Protein AF-A0A3D1U9G4-F1 (afdb_monomer_lite)

pLDDT: mean 79.84, std 16.92, range [27.08, 98.12]

Secondary structure (DSSP, 8-state):
--------------------------EEHHHHHTSHHHHHH-BHHHHHHHSTT--EEE-SSSEEEEPGGGEEETTEEPSEEEEEE-TTSBEEEEEEEEEEHHHH---S-HHHHHHHHHHSGGGTT---SEEEE-SSSEEEEEEEEE-SSEEEEEEEEEE-TTSS--EEEEEEEEEEE------SSPPPPPGGGEEEETTEEEE--PPP---TTTTTHHHHHHHHHHHHTT----HHHHHHHHT-SSSSS--TTTTHHHHHHHHHHTTEEEEEEEETTSPPPPHHHHHHHHHHHHTTT-PEEEEEETTS-TT-----SEEEEEEEEEETTTTEEEEE-SS-GGGSSEEEEHHHHHHHEEEEEEEEEPP-

Sequence (368 aa):
MRRLSLVWLFAAGVLLCAGVSLAATAYDLGREFAAAEAWRDLTWDMFGARHPGVRYSVTDDRTRMLLPEDFTFFGYPLCEAEVAFGGDGRLDRLSVSLFNKGDAGSLATDEEAFAAVGSLPFFSGAKPAAVVGDGRGKTIACYDWADENLSAEARIGLSSPTGLSRRVEYVTVELARNRPRETTQASPVPAENLRREGSTLFIDGIPMVQQGQKGYCAPATLARVLRYYGIETDMHELALLLETDAGGGTRVNAAFPSLTRVAREAGLVRTDYWRIGAEKPAPEAFARAIRDCIDRGYPLVWAVNRTFPWDGSGEQGGHMRLVVGYDAAQDTLVYSDSWGAKSLRKRAPLEAAYGVTEFLTCLHPAEP

Structure (mmCIF, N/CA/C/O backbone):
data_AF-A0A3D1U9G4-F1
#
_entry.id   AF-A0A3D1U9G4-F1
#
loop_
_atom_site.group_PDB
_atom_site.id
_atom_site.type_symbol
_atom_site.label_atom_id
_atom_site.label_alt_id
_atom_site.label_comp_id
_atom_site.label_asym_id
_atom_site.label_entity_id
_atom_site.label_seq_id
_atom_site.pdbx_PDB_ins_code
_atom_site.Cartn_x
_atom_site.Cartn_y
_atom_site.Cartn_z
_atom_site.occupancy
_atom_site.B_iso_or_equiv
_atom_site.auth_seq_id
_atom_site.auth_comp_id
_atom_site.auth_asym_id
_atom_site.auth_atom_id
_atom_site.pdbx_PDB_model_num
ATOM 1 N N . MET A 1 1 ? 76.489 5.134 -7.981 1.00 35.00 1 MET A N 1
ATOM 2 C CA . MET A 1 1 ? 76.075 6.247 -8.864 1.00 35.00 1 MET A CA 1
ATOM 3 C C . MET A 1 1 ? 74.889 5.797 -9.703 1.00 35.00 1 MET A C 1
ATOM 5 O O . MET A 1 1 ? 74.947 4.707 -10.245 1.00 35.00 1 MET A O 1
ATOM 9 N N . ARG A 1 2 ? 73.863 6.658 -9.774 1.00 32.53 2 ARG A N 1
ATOM 10 C CA . ARG A 1 2 ? 72.676 6.653 -10.656 1.00 32.53 2 ARG A CA 1
ATOM 11 C C . ARG A 1 2 ? 71.648 5.522 -10.488 1.00 32.53 2 ARG A C 1
ATOM 13 O O . ARG A 1 2 ? 71.690 4.493 -11.145 1.00 32.53 2 ARG A O 1
ATOM 20 N N . ARG A 1 3 ? 70.655 5.832 -9.643 1.00 31.00 3 ARG A N 1
ATOM 21 C CA . ARG A 1 3 ? 69.260 5.388 -9.768 1.00 31.00 3 ARG A CA 1
ATOM 22 C C . ARG A 1 3 ? 68.642 6.025 -11.020 1.00 31.00 3 ARG A C 1
ATOM 24 O O . ARG A 1 3 ? 68.866 7.213 -11.246 1.00 31.00 3 ARG A O 1
ATOM 31 N N . LEU A 1 4 ? 67.833 5.273 -11.759 1.00 31.72 4 LEU A N 1
ATOM 32 C CA . LEU A 1 4 ? 66.822 5.805 -12.673 1.00 31.72 4 LEU A CA 1
ATOM 33 C C . LEU A 1 4 ? 65.524 5.027 -12.456 1.00 31.72 4 LEU A C 1
ATOM 35 O O . LEU A 1 4 ? 65.512 3.801 -12.378 1.00 31.72 4 LEU A O 1
ATOM 39 N N . SER A 1 5 ? 64.475 5.807 -12.255 1.00 33.16 5 SER A N 1
ATOM 40 C CA . SER A 1 5 ? 63.139 5.448 -11.808 1.00 33.16 5 SER A CA 1
ATOM 41 C C . SER A 1 5 ? 62.284 4.963 -12.978 1.00 33.16 5 SER A C 1
ATOM 43 O O . SER A 1 5 ? 62.294 5.604 -14.025 1.00 33.16 5 SER A O 1
ATOM 45 N N . LEU A 1 6 ? 61.466 3.928 -12.776 1.00 28.42 6 LEU A N 1
ATOM 46 C CA . LEU A 1 6 ? 60.249 3.735 -13.565 1.00 28.42 6 LEU A CA 1
ATOM 47 C C . LEU A 1 6 ? 59.067 3.573 -12.608 1.00 28.42 6 LEU A C 1
ATOM 49 O O . LEU A 1 6 ? 58.992 2.623 -11.834 1.00 28.42 6 LEU A O 1
ATOM 53 N N . VAL A 1 7 ? 58.183 4.564 -12.650 1.00 29.75 7 VAL A N 1
ATOM 54 C CA . VAL A 1 7 ? 56.874 4.576 -12.003 1.00 29.75 7 VAL A CA 1
ATOM 55 C C . VAL A 1 7 ? 55.937 3.748 -12.877 1.00 29.75 7 VAL A C 1
ATOM 57 O O . VAL A 1 7 ? 55.748 4.084 -14.042 1.00 29.75 7 VAL A O 1
ATOM 60 N N . TRP A 1 8 ? 55.344 2.695 -12.320 1.00 27.08 8 TRP A N 1
ATOM 61 C CA . TRP A 1 8 ? 54.165 2.047 -12.893 1.00 27.08 8 TRP A CA 1
ATOM 62 C C . TRP A 1 8 ? 52.980 2.297 -11.962 1.00 27.08 8 TRP A C 1
ATOM 64 O O . TRP A 1 8 ? 53.012 1.947 -10.783 1.00 27.08 8 TRP A O 1
ATOM 74 N N . LEU A 1 9 ? 51.963 2.963 -12.508 1.00 28.84 9 LEU A N 1
ATOM 75 C CA . LEU A 1 9 ? 50.657 3.161 -11.893 1.00 28.84 9 LEU A CA 1
ATOM 76 C C . LEU A 1 9 ? 49.995 1.799 -11.643 1.00 28.84 9 LEU A C 1
ATOM 78 O O . LEU A 1 9 ? 49.744 1.048 -12.583 1.00 28.84 9 LEU A O 1
ATOM 82 N N . PHE A 1 10 ? 49.681 1.505 -10.383 1.00 28.28 10 PHE A N 1
ATOM 83 C CA . PHE A 1 10 ? 48.777 0.419 -10.019 1.00 28.28 10 PHE A CA 1
ATOM 84 C C . PHE A 1 10 ? 47.336 0.850 -10.318 1.00 28.28 10 PHE A C 1
ATOM 86 O O . PHE A 1 10 ? 46.765 1.670 -9.602 1.00 28.28 10 PHE A O 1
ATOM 93 N N . ALA A 1 11 ? 46.736 0.275 -11.359 1.00 29.19 11 ALA A N 1
ATOM 94 C CA . ALA A 1 11 ? 45.287 0.180 -11.466 1.00 29.19 11 ALA A CA 1
ATOM 95 C C . ALA A 1 11 ? 44.828 -0.948 -10.529 1.00 29.19 11 ALA A C 1
ATOM 97 O O . ALA A 1 11 ? 44.977 -2.129 -10.842 1.00 29.19 11 ALA A O 1
ATOM 98 N N . ALA A 1 12 ? 44.325 -0.591 -9.349 1.00 31.33 12 ALA A N 1
ATOM 99 C CA . ALA A 1 12 ? 43.658 -1.533 -8.461 1.00 31.33 12 ALA A CA 1
ATOM 100 C C . ALA A 1 12 ? 42.253 -1.812 -9.017 1.00 31.33 12 ALA A C 1
ATOM 102 O O . ALA A 1 12 ? 41.305 -1.077 -8.750 1.00 31.33 12 ALA A O 1
ATOM 103 N N . GLY A 1 13 ? 42.136 -2.862 -9.830 1.00 28.61 13 GLY A N 1
ATOM 104 C CA . GLY A 1 13 ? 40.851 -3.488 -10.113 1.00 28.61 13 GLY A CA 1
ATOM 105 C C . GLY A 1 13 ? 40.296 -4.072 -8.817 1.00 28.61 13 GLY A C 1
ATOM 106 O O . GLY A 1 13 ? 40.935 -4.915 -8.187 1.00 28.61 13 GLY A O 1
ATOM 107 N N . VAL A 1 14 ? 39.123 -3.599 -8.402 1.00 33.44 14 VAL A N 1
ATOM 108 C CA . VAL A 1 14 ? 38.365 -4.189 -7.299 1.00 33.44 14 VAL A CA 1
ATOM 109 C C . VAL A 1 14 ? 37.881 -5.561 -7.763 1.00 33.44 14 VAL A C 1
ATOM 111 O O . VAL A 1 14 ? 36.935 -5.676 -8.537 1.00 33.44 14 VAL A O 1
ATOM 114 N N . LEU A 1 15 ? 38.566 -6.610 -7.308 1.00 30.97 15 LEU A N 1
ATOM 115 C CA . LEU A 1 15 ? 38.048 -7.972 -7.323 1.00 30.97 15 LEU A CA 1
ATOM 116 C C . LEU A 1 15 ? 36.870 -8.037 -6.343 1.00 30.97 15 LEU A C 1
ATOM 118 O O . LEU A 1 15 ? 37.064 -8.072 -5.129 1.00 30.97 15 LEU A O 1
ATOM 122 N N . LEU A 1 16 ? 35.647 -8.074 -6.874 1.00 33.88 16 LEU A N 1
ATOM 123 C CA . LEU A 1 16 ? 34.524 -8.662 -6.154 1.00 33.88 16 LEU A CA 1
ATOM 124 C C . LEU A 1 16 ? 34.837 -10.149 -5.964 1.00 33.88 16 LEU A C 1
ATOM 126 O O . LEU A 1 16 ? 34.866 -10.917 -6.926 1.00 33.88 16 LEU A O 1
ATOM 130 N N . CYS A 1 17 ? 35.086 -10.556 -4.721 1.00 31.00 17 CYS A N 1
ATOM 131 C CA . CYS A 1 17 ? 35.069 -11.960 -4.336 1.00 31.00 17 CYS A CA 1
ATOM 132 C C . CYS A 1 17 ? 33.648 -12.501 -4.532 1.00 31.00 17 CYS A C 1
ATOM 134 O O . CYS A 1 17 ? 32.818 -12.451 -3.627 1.00 31.00 17 CYS A O 1
ATOM 136 N N . ALA A 1 18 ? 33.377 -13.020 -5.727 1.00 34.75 18 ALA A N 1
ATOM 137 C CA . ALA A 1 18 ? 32.263 -13.911 -5.971 1.00 34.75 18 ALA A CA 1
ATOM 138 C C . ALA A 1 18 ? 32.550 -15.224 -5.234 1.00 34.75 18 ALA A C 1
ATOM 140 O O . ALA A 1 18 ? 33.285 -16.088 -5.712 1.00 34.75 18 ALA A O 1
ATOM 141 N N . GLY A 1 19 ? 31.959 -15.381 -4.051 1.00 30.03 19 GLY A N 1
ATOM 142 C CA . GLY A 1 19 ? 31.567 -16.709 -3.615 1.00 30.03 19 GLY A CA 1
ATOM 143 C C . GLY A 1 19 ? 30.562 -17.212 -4.641 1.00 30.03 19 GLY A C 1
ATOM 144 O O . GLY A 1 19 ? 29.411 -16.786 -4.631 1.00 30.03 19 GLY A O 1
ATOM 145 N N . VAL A 1 20 ? 31.012 -18.055 -5.570 1.00 37.19 20 VAL A N 1
ATOM 146 C CA . VAL A 1 20 ? 30.125 -18.793 -6.467 1.00 37.19 20 VAL A CA 1
ATOM 147 C C . VAL A 1 20 ? 29.376 -19.792 -5.593 1.00 37.19 20 VAL A C 1
ATOM 149 O O . VAL A 1 20 ? 29.780 -20.941 -5.431 1.00 37.19 20 VAL A O 1
ATOM 152 N N . SER A 1 21 ? 28.294 -19.326 -4.973 1.00 35.25 21 SER A N 1
ATOM 153 C CA . SER A 1 21 ? 27.178 -20.209 -4.687 1.00 35.25 21 SER A CA 1
ATOM 154 C C . SER A 1 21 ? 26.694 -20.691 -6.049 1.00 35.25 21 SER A C 1
ATOM 156 O O . SER A 1 21 ? 26.485 -19.876 -6.951 1.00 35.25 21 SER A O 1
ATOM 158 N N . LEU A 1 22 ? 26.596 -22.005 -6.237 1.00 35.84 22 LEU A N 1
ATOM 159 C CA . LEU A 1 22 ? 25.884 -22.592 -7.367 1.00 35.84 22 LEU A CA 1
ATOM 160 C C . LEU A 1 22 ? 24.432 -22.116 -7.258 1.00 35.84 22 LEU A C 1
ATOM 162 O O . LEU A 1 22 ? 23.622 -22.747 -6.584 1.00 35.84 22 LEU A O 1
ATOM 166 N N . ALA A 1 23 ? 24.136 -20.950 -7.833 1.00 40.75 23 ALA A N 1
ATOM 167 C CA . ALA A 1 23 ? 22.803 -20.387 -7.833 1.00 40.75 23 ALA A CA 1
ATOM 168 C C . ALA A 1 23 ? 21.904 -21.380 -8.568 1.00 40.75 23 ALA A C 1
ATOM 170 O O . ALA A 1 23 ? 22.123 -21.675 -9.746 1.00 40.75 23 ALA A O 1
ATOM 171 N N . ALA A 1 24 ? 20.909 -21.916 -7.859 1.00 50.44 24 ALA A N 1
ATOM 172 C CA . ALA A 1 24 ? 19.727 -22.445 -8.514 1.00 50.44 24 ALA A CA 1
ATOM 173 C C . ALA A 1 24 ? 19.289 -21.395 -9.545 1.00 50.44 24 ALA A C 1
ATOM 175 O O . ALA A 1 24 ? 19.296 -20.202 -9.242 1.00 50.44 24 ALA A O 1
ATOM 176 N N . THR A 1 25 ? 19.021 -21.808 -10.782 1.00 56.47 25 THR A N 1
ATOM 177 C CA . THR A 1 25 ? 18.589 -20.882 -11.832 1.00 56.47 25 THR A CA 1
ATOM 178 C C . THR A 1 25 ? 17.352 -20.147 -11.331 1.00 56.47 25 THR A C 1
ATOM 180 O O . THR A 1 25 ? 16.302 -20.773 -11.197 1.00 56.47 25 THR A O 1
ATOM 183 N N . ALA A 1 26 ? 17.493 -18.862 -11.000 1.00 69.75 26 ALA A N 1
ATOM 184 C CA . ALA A 1 26 ? 16.384 -18.048 -10.530 1.00 69.75 26 ALA A CA 1
ATOM 185 C C . ALA A 1 26 ? 15.256 -18.093 -11.569 1.00 69.75 26 ALA A C 1
ATOM 187 O O . ALA A 1 26 ? 15.513 -18.003 -12.775 1.00 69.75 26 ALA A O 1
ATOM 188 N N . TYR A 1 27 ? 14.019 -18.272 -11.116 1.00 86.19 27 TYR A N 1
ATOM 189 C CA . TYR A 1 27 ? 12.870 -18.379 -12.008 1.00 86.19 27 TYR A CA 1
ATOM 190 C C . TYR A 1 27 ? 12.587 -17.006 -12.634 1.00 86.19 27 TYR A C 1
ATOM 192 O O . TYR A 1 27 ? 12.480 -16.001 -11.931 1.00 86.19 27 TYR A O 1
ATOM 200 N N . ASP A 1 28 ? 12.498 -16.931 -13.962 1.00 89.75 28 ASP A N 1
ATOM 201 C CA . ASP A 1 28 ? 12.262 -15.664 -14.664 1.00 89.75 28 ASP A CA 1
ATOM 202 C C . ASP A 1 28 ? 10.755 -15.409 -14.814 1.00 89.75 28 ASP A C 1
ATOM 204 O O . ASP A 1 28 ? 10.107 -15.916 -15.734 1.00 89.75 28 ASP A O 1
ATOM 208 N N . LEU A 1 29 ? 10.212 -14.602 -13.899 1.00 89.88 29 LEU A N 1
ATOM 209 C CA . LEU A 1 29 ? 8.803 -14.203 -13.873 1.00 89.88 29 LEU A CA 1
ATOM 210 C C . LEU A 1 29 ? 8.413 -13.408 -15.117 1.00 89.88 29 LEU A C 1
ATOM 212 O O . LEU A 1 29 ? 7.294 -13.534 -15.602 1.00 89.88 29 LEU A O 1
ATOM 216 N N . GLY A 1 30 ? 9.335 -12.605 -15.652 1.00 90.12 30 GLY A N 1
ATOM 217 C CA . GLY A 1 30 ? 9.077 -11.806 -16.846 1.00 90.12 30 GLY A CA 1
ATOM 218 C C . GLY A 1 30 ? 8.777 -12.693 -18.047 1.00 90.12 30 GLY A C 1
ATOM 219 O O . GLY A 1 30 ? 7.792 -12.484 -18.751 1.00 90.12 30 GLY A O 1
ATOM 220 N N . ARG A 1 31 ? 9.574 -13.749 -18.235 1.00 88.56 31 ARG A N 1
ATOM 221 C CA . ARG A 1 31 ? 9.356 -14.718 -19.319 1.00 88.56 31 ARG A CA 1
ATOM 222 C C . ARG A 1 31 ? 8.088 -15.541 -19.136 1.00 88.56 31 ARG A C 1
ATOM 224 O O . ARG A 1 31 ? 7.416 -15.811 -20.126 1.00 88.56 31 ARG A O 1
ATOM 231 N N . GLU A 1 32 ? 7.767 -15.948 -17.910 1.00 87.31 32 GLU A N 1
ATOM 232 C CA . GLU A 1 32 ? 6.548 -16.719 -17.640 1.00 87.31 32 GLU A CA 1
ATOM 233 C C . GLU A 1 32 ? 5.283 -15.884 -17.866 1.00 87.31 32 GLU A C 1
ATOM 235 O O . GLU A 1 32 ? 4.346 -16.343 -18.520 1.00 87.31 32 GLU A O 1
ATOM 240 N N . PHE A 1 33 ? 5.263 -14.652 -17.356 1.00 88.81 33 PHE A N 1
ATOM 241 C CA . PHE A 1 33 ? 4.075 -13.800 -17.367 1.00 88.81 33 PHE A CA 1
ATOM 242 C C . PHE A 1 33 ? 3.935 -12.923 -18.612 1.00 88.81 33 PHE A C 1
ATOM 244 O O . PHE A 1 33 ? 2.912 -12.260 -18.771 1.00 88.81 33 PHE A O 1
ATOM 251 N N . ALA A 1 34 ? 4.898 -12.962 -19.536 1.00 85.44 34 ALA A N 1
ATOM 252 C CA . ALA A 1 34 ? 4.724 -12.415 -20.882 1.00 85.44 34 ALA A CA 1
ATOM 253 C C . ALA A 1 34 ? 3.695 -13.190 -21.721 1.00 85.44 34 ALA A C 1
ATOM 255 O O . ALA A 1 34 ? 3.173 -12.656 -22.696 1.00 85.44 34 ALA A O 1
ATOM 256 N N . ALA A 1 35 ? 3.418 -14.447 -21.368 1.00 80.31 35 ALA A N 1
ATOM 257 C CA . ALA A 1 35 ? 2.479 -15.295 -22.086 1.00 80.31 35 ALA A CA 1
ATOM 258 C C . ALA A 1 35 ? 1.041 -15.058 -21.593 1.00 80.31 35 ALA A C 1
ATOM 260 O O . ALA A 1 35 ? 0.749 -15.224 -20.404 1.00 80.31 35 ALA A O 1
ATOM 261 N N . ALA A 1 36 ? 0.120 -14.714 -22.499 1.00 73.81 36 ALA A N 1
ATOM 262 C CA . ALA A 1 36 ? -1.286 -14.451 -22.171 1.00 73.81 36 ALA A CA 1
ATOM 263 C C . ALA A 1 36 ? -1.983 -15.660 -21.509 1.00 73.81 36 ALA A C 1
ATOM 265 O O . ALA A 1 36 ? -2.919 -15.504 -20.723 1.00 73.81 36 ALA A O 1
ATOM 266 N N . GLU A 1 37 ? -1.507 -16.878 -21.774 1.00 80.56 37 GLU A N 1
ATOM 267 C CA . GLU A 1 37 ? -2.031 -18.121 -21.206 1.00 80.56 37 GLU A CA 1
ATOM 268 C C . GLU A 1 37 ? -1.877 -18.182 -19.680 1.00 80.56 37 GLU A C 1
ATOM 270 O O . GLU A 1 37 ? -2.741 -18.741 -18.998 1.00 80.56 37 GLU A O 1
ATOM 275 N N . ALA A 1 38 ? -0.813 -17.584 -19.127 1.00 81.25 38 ALA A N 1
ATOM 276 C CA . ALA A 1 38 ? -0.599 -17.541 -17.683 1.00 81.25 38 ALA A CA 1
ATOM 277 C C . ALA A 1 38 ? -1.735 -16.785 -16.973 1.00 81.25 38 ALA A C 1
ATOM 279 O O . ALA A 1 38 ? -2.224 -17.218 -15.936 1.00 81.25 38 ALA A O 1
ATOM 280 N N . TRP A 1 39 ? -2.232 -15.709 -17.576 1.00 85.88 39 TRP A N 1
ATOM 281 C CA . TRP A 1 39 ? -3.269 -14.841 -17.008 1.00 85.88 39 TRP A CA 1
ATOM 282 C C . TRP A 1 39 ? -4.668 -15.440 -17.057 1.00 85.88 39 TRP A C 1
ATOM 284 O O . TRP A 1 39 ? -5.559 -15.037 -16.308 1.00 85.88 39 TRP A O 1
ATOM 294 N N . ARG A 1 40 ? -4.870 -16.421 -17.940 1.00 81.88 40 ARG A N 1
ATOM 295 C CA . ARG A 1 40 ? -6.132 -17.142 -18.027 1.00 81.88 40 ARG A CA 1
ATOM 296 C C . ARG A 1 40 ? -6.227 -18.172 -16.926 1.00 81.88 40 ARG A C 1
ATOM 298 O O . ARG A 1 40 ? -7.139 -18.076 -16.120 1.00 81.88 40 ARG A O 1
ATOM 305 N N . ASP A 1 41 ? -5.333 -19.151 -16.885 1.00 82.88 41 ASP A N 1
ATOM 306 C CA . ASP A 1 41 ? -5.588 -20.391 -16.140 1.00 82.88 41 ASP A CA 1
ATOM 307 C C . ASP A 1 41 ? -4.725 -20.576 -14.893 1.00 82.88 41 ASP A C 1
ATOM 309 O O . ASP A 1 41 ? -4.948 -21.520 -14.135 1.00 82.88 41 ASP A O 1
ATOM 313 N N . LEU A 1 42 ? -3.749 -19.700 -14.648 1.00 86.56 42 LEU A N 1
ATOM 314 C CA . LEU A 1 42 ? -2.858 -19.870 -13.512 1.00 86.56 42 LEU A CA 1
ATOM 315 C C . LEU A 1 42 ? -3.551 -19.504 -12.198 1.00 86.56 42 LEU A C 1
ATOM 317 O O . LEU A 1 42 ? -3.868 -18.344 -11.933 1.00 86.56 42 LEU A O 1
ATOM 321 N N . THR A 1 43 ? -3.727 -20.510 -11.349 1.00 86.62 43 THR A N 1
ATOM 322 C CA . THR A 1 43 ? -4.058 -20.334 -9.934 1.00 86.62 43 THR A CA 1
ATOM 323 C C . THR A 1 43 ? -2.792 -20.329 -9.085 1.00 86.62 43 THR A C 1
ATOM 325 O O . THR A 1 43 ? -1.718 -20.745 -9.531 1.00 86.62 43 THR A O 1
ATOM 328 N N . TRP A 1 44 ? -2.916 -19.906 -7.828 1.00 81.44 44 TRP A N 1
ATOM 329 C CA . TRP A 1 44 ? -1.796 -19.940 -6.892 1.00 81.44 44 TRP A CA 1
ATOM 330 C C . TRP A 1 44 ? -1.230 -21.350 -6.690 1.00 81.44 44 TRP A C 1
ATOM 332 O O . TRP A 1 44 ? -0.017 -21.540 -6.728 1.00 81.44 44 TRP A O 1
ATOM 342 N N . ASP A 1 45 ? -2.096 -22.350 -6.523 1.00 81.75 45 ASP A N 1
ATOM 343 C CA . ASP A 1 45 ? -1.655 -23.733 -6.317 1.00 81.75 45 ASP A CA 1
ATOM 344 C C . ASP A 1 45 ? -0.894 -24.259 -7.540 1.00 81.75 45 ASP A C 1
ATOM 346 O O . ASP A 1 45 ? 0.121 -24.944 -7.405 1.00 81.75 45 ASP A O 1
ATOM 350 N N . MET A 1 46 ? -1.335 -23.880 -8.744 1.00 86.69 46 MET A N 1
ATOM 351 C CA . MET A 1 46 ? -0.626 -24.197 -9.983 1.00 86.69 46 MET A CA 1
ATOM 352 C C . MET A 1 46 ? 0.723 -23.480 -10.068 1.00 86.69 46 MET A C 1
ATOM 354 O O . MET A 1 46 ? 1.697 -24.096 -10.494 1.00 86.69 46 MET A O 1
ATOM 358 N N . PHE A 1 47 ? 0.808 -22.216 -9.644 1.00 83.06 47 PHE A N 1
ATOM 359 C CA . PHE A 1 47 ? 2.073 -21.482 -9.576 1.00 83.06 47 PHE A CA 1
ATOM 360 C C . PHE A 1 47 ? 3.055 -22.149 -8.602 1.00 83.06 47 PHE A C 1
ATOM 362 O O . PHE A 1 47 ? 4.185 -22.451 -8.977 1.00 83.06 47 PHE A O 1
ATOM 369 N N . GLY A 1 48 ? 2.612 -22.483 -7.386 1.00 79.69 48 GLY A N 1
ATOM 370 C CA . GLY A 1 48 ? 3.440 -23.191 -6.406 1.00 79.69 48 GLY A CA 1
ATOM 371 C C . GLY A 1 48 ? 3.895 -24.575 -6.884 1.00 79.69 48 GLY A C 1
ATOM 372 O O . GLY A 1 48 ? 5.028 -24.975 -6.625 1.00 79.69 48 GLY A O 1
ATOM 373 N N . ALA A 1 49 ? 3.047 -25.294 -7.627 1.00 83.56 49 ALA A N 1
ATOM 374 C CA . ALA A 1 49 ? 3.406 -26.578 -8.227 1.00 83.56 49 ALA A CA 1
ATOM 375 C C . ALA A 1 49 ? 4.432 -26.447 -9.369 1.00 83.56 49 ALA A C 1
ATOM 377 O O . ALA A 1 49 ? 5.265 -27.336 -9.540 1.00 83.56 49 ALA A O 1
ATOM 378 N N . ARG A 1 50 ? 4.381 -25.354 -10.145 1.00 83.06 50 ARG A N 1
ATOM 379 C CA . ARG A 1 50 ? 5.349 -25.058 -11.219 1.00 83.06 50 ARG A CA 1
ATOM 380 C C . ARG A 1 50 ? 6.719 -24.664 -10.685 1.00 83.06 50 ARG A C 1
ATOM 382 O O . ARG A 1 50 ? 7.722 -24.962 -11.325 1.00 83.06 50 ARG A O 1
ATOM 389 N N . HIS A 1 51 ? 6.746 -24.043 -9.512 1.00 80.62 51 HIS A N 1
ATOM 390 C CA . HIS A 1 51 ? 7.952 -23.518 -8.885 1.00 80.62 51 HIS A CA 1
ATOM 391 C C . HIS A 1 51 ? 8.163 -24.184 -7.519 1.00 80.62 51 HIS A C 1
ATOM 393 O O . HIS A 1 51 ? 7.980 -23.564 -6.468 1.00 80.62 51 HIS A O 1
ATOM 399 N N . PRO A 1 52 ? 8.514 -25.481 -7.488 1.00 74.56 52 PRO A N 1
ATOM 400 C CA . PRO A 1 52 ? 8.701 -26.184 -6.229 1.00 74.56 52 PRO A CA 1
ATOM 401 C C . PRO A 1 52 ? 9.791 -25.484 -5.409 1.00 74.56 52 PRO A C 1
ATOM 403 O O . PRO A 1 52 ? 10.916 -25.292 -5.870 1.00 74.56 52 PRO A O 1
ATOM 406 N N . GLY A 1 53 ? 9.443 -25.084 -4.186 1.00 71.19 53 GLY A N 1
ATOM 407 C CA . GLY A 1 53 ? 10.341 -24.338 -3.306 1.00 71.19 53 GLY A CA 1
ATOM 408 C C . GLY A 1 53 ? 10.154 -22.820 -3.310 1.00 71.19 53 GLY A C 1
ATOM 409 O O . GLY A 1 53 ? 10.921 -22.159 -2.613 1.00 71.19 53 GLY A O 1
ATOM 410 N N . VAL A 1 54 ? 9.138 -22.265 -3.998 1.00 72.25 54 VAL A N 1
ATOM 411 C CA . VAL A 1 54 ? 8.762 -20.850 -3.810 1.00 72.25 54 VAL A CA 1
ATOM 412 C C . VAL A 1 54 ? 8.578 -20.572 -2.330 1.00 72.25 54 VAL A C 1
ATOM 414 O O . VAL A 1 54 ? 7.676 -21.102 -1.673 1.00 72.25 54 VAL A O 1
ATOM 417 N N . ARG A 1 55 ? 9.406 -19.671 -1.820 1.00 71.81 55 ARG A N 1
ATOM 418 C CA . ARG A 1 55 ? 9.187 -19.049 -0.527 1.00 71.81 55 ARG A CA 1
ATOM 419 C C . ARG A 1 55 ? 8.368 -17.791 -0.756 1.00 71.81 55 ARG A C 1
ATOM 421 O O . ARG A 1 55 ? 8.691 -16.962 -1.602 1.00 71.81 55 ARG A O 1
ATOM 428 N N . TYR A 1 56 ? 7.295 -17.663 0.003 1.00 71.00 56 TYR A N 1
ATOM 429 C CA . TYR A 1 56 ? 6.413 -16.514 -0.066 1.00 71.00 56 TYR A CA 1
ATOM 430 C C . TYR A 1 56 ? 5.899 -16.177 1.323 1.00 71.00 56 TYR A C 1
ATOM 432 O O . TYR A 1 56 ? 5.806 -17.036 2.205 1.00 71.00 56 TYR A O 1
ATOM 440 N N . SER A 1 57 ? 5.522 -14.920 1.508 1.00 64.44 57 SER A N 1
ATOM 441 C CA . SER A 1 57 ? 4.668 -14.531 2.617 1.00 64.44 57 SER A CA 1
ATOM 442 C C . SER A 1 57 ? 3.252 -14.313 2.099 1.00 64.4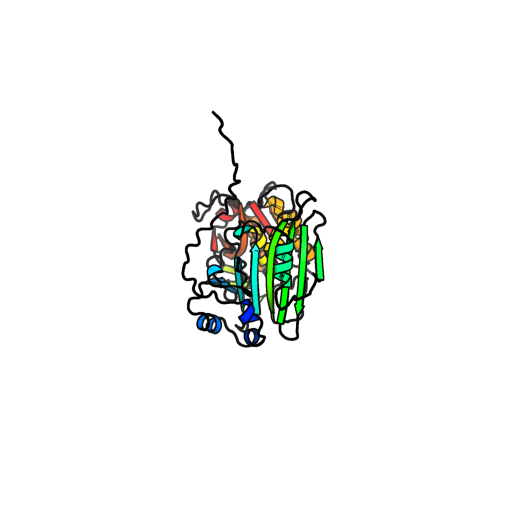4 57 SER A C 1
ATOM 444 O O . SER A 1 57 ? 3.019 -13.651 1.087 1.00 64.44 57 SER A O 1
ATOM 446 N N . VAL A 1 58 ? 2.285 -14.912 2.791 1.00 66.44 58 VAL A N 1
ATOM 447 C CA . VAL A 1 58 ? 0.872 -14.611 2.565 1.00 66.44 58 VAL A CA 1
ATOM 448 C C . VAL A 1 58 ? 0.637 -13.197 3.086 1.00 66.44 58 VAL A C 1
ATOM 450 O O . VAL A 1 58 ? 0.870 -12.921 4.268 1.00 66.44 58 VAL A O 1
ATOM 453 N N . THR A 1 59 ? 0.248 -12.285 2.200 1.00 61.06 59 THR A N 1
ATOM 454 C CA . THR A 1 59 ? -0.008 -10.885 2.550 1.00 61.06 59 THR A CA 1
ATOM 455 C C . THR A 1 59 ? -1.487 -10.727 2.933 1.00 61.06 59 THR A C 1
ATOM 457 O O . THR A 1 59 ? -1.778 -10.152 3.980 1.00 61.06 59 THR A O 1
ATOM 460 N N . ASP A 1 60 ? -2.387 -11.360 2.179 1.00 66.81 60 ASP A N 1
ATOM 461 C CA . ASP A 1 60 ? -3.810 -11.583 2.467 1.00 66.81 60 ASP A CA 1
ATOM 462 C C . ASP A 1 60 ? -4.312 -12.858 1.751 1.00 66.81 60 ASP A C 1
ATOM 464 O O . ASP A 1 60 ? -3.504 -13.656 1.282 1.00 66.81 60 ASP A O 1
ATOM 468 N N . ASP A 1 61 ? -5.620 -13.125 1.706 1.00 62.53 61 ASP A N 1
ATOM 469 C CA . ASP A 1 61 ? -6.185 -14.317 1.052 1.00 62.53 61 ASP A CA 1
ATOM 470 C C . ASP A 1 61 ? -5.901 -14.362 -0.459 1.00 62.53 61 ASP A C 1
ATOM 472 O O . ASP A 1 61 ? -5.728 -15.452 -1.016 1.00 62.53 61 ASP A O 1
ATOM 476 N N . ARG A 1 62 ? -5.724 -13.198 -1.085 1.00 69.75 62 ARG A N 1
ATOM 477 C CA . ARG A 1 62 ? -5.624 -12.996 -2.535 1.00 69.75 62 ARG A CA 1
ATOM 478 C C . ARG A 1 62 ? -4.230 -12.625 -3.019 1.00 69.75 62 ARG A C 1
ATOM 480 O O . ARG A 1 62 ? -3.966 -12.724 -4.207 1.00 69.75 62 ARG A O 1
ATOM 487 N N . THR A 1 63 ? -3.324 -12.260 -2.125 1.00 69.75 63 THR A N 1
ATOM 488 C CA . THR A 1 63 ? -2.031 -11.684 -2.491 1.00 69.75 63 THR A CA 1
ATOM 489 C C . THR A 1 63 ? -0.885 -12.434 -1.814 1.00 69.75 63 THR A C 1
ATOM 491 O O . THR A 1 63 ? -0.980 -12.927 -0.678 1.00 69.75 63 THR A O 1
ATOM 494 N N . ARG A 1 64 ? 0.208 -12.615 -2.553 1.00 72.88 64 ARG A N 1
ATOM 495 C CA . ARG A 1 64 ? 1.388 -13.378 -2.140 1.00 72.88 64 ARG A CA 1
ATOM 496 C C . ARG A 1 64 ? 2.633 -12.570 -2.490 1.00 72.88 64 ARG A C 1
ATOM 498 O O . ARG A 1 64 ? 2.836 -12.229 -3.649 1.00 72.88 64 ARG A O 1
ATOM 505 N N . MET A 1 65 ? 3.473 -12.287 -1.497 1.00 74.88 65 MET A N 1
ATOM 506 C CA . MET A 1 65 ? 4.784 -11.665 -1.711 1.00 74.88 65 MET A CA 1
ATOM 507 C C . MET A 1 65 ? 5.822 -12.774 -1.859 1.00 74.88 65 MET A C 1
ATOM 509 O O . MET A 1 65 ? 6.007 -13.561 -0.928 1.00 74.88 65 MET A O 1
ATOM 513 N N . LEU A 1 66 ? 6.475 -12.850 -3.012 1.00 75.31 66 LEU A N 1
ATOM 514 C CA . LEU A 1 66 ? 7.524 -13.821 -3.315 1.00 75.31 66 LEU A CA 1
ATOM 515 C C . LEU A 1 66 ? 8.854 -13.380 -2.695 1.00 75.31 66 LEU A C 1
ATOM 517 O O . LEU A 1 66 ? 9.103 -12.185 -2.538 1.00 75.31 66 LEU A O 1
ATOM 521 N N . LEU A 1 67 ? 9.725 -14.334 -2.347 1.00 67.06 67 LEU A N 1
ATOM 522 C CA . LEU A 1 67 ? 11.093 -13.999 -1.955 1.00 67.06 67 LEU A CA 1
ATOM 523 C C . LEU A 1 67 ? 11.945 -13.697 -3.200 1.00 67.06 67 LEU A C 1
ATOM 525 O O . LEU A 1 67 ? 12.149 -14.587 -4.023 1.00 67.06 67 LEU A O 1
ATOM 529 N N . PRO A 1 68 ? 12.470 -12.472 -3.338 1.00 65.12 68 PRO A N 1
ATOM 530 C CA . PRO A 1 68 ? 13.040 -11.978 -4.589 1.00 65.12 68 PRO A CA 1
ATOM 531 C C . PRO A 1 68 ? 14.371 -12.639 -4.982 1.00 65.12 68 PRO A C 1
ATOM 533 O O . PRO A 1 68 ? 14.702 -12.664 -6.160 1.00 65.12 68 PRO A O 1
ATOM 536 N N . GLU A 1 69 ? 15.105 -13.234 -4.035 1.00 73.19 69 GLU A N 1
ATOM 537 C CA . GLU A 1 69 ? 16.368 -13.954 -4.297 1.00 73.19 69 GLU A CA 1
ATOM 538 C C . GLU A 1 69 ? 16.196 -15.171 -5.222 1.00 73.19 69 GLU A C 1
ATOM 540 O O . GLU A 1 69 ? 17.148 -15.593 -5.877 1.00 73.19 69 GLU A O 1
ATOM 545 N N . ASP A 1 70 ? 14.982 -15.723 -5.278 1.00 78.19 70 ASP A N 1
ATOM 546 C CA . ASP A 1 70 ? 14.665 -16.924 -6.050 1.00 78.19 70 ASP A CA 1
ATOM 547 C C . ASP A 1 70 ? 14.142 -16.577 -7.467 1.00 78.19 70 ASP A C 1
ATOM 549 O O . ASP A 1 70 ? 13.924 -17.478 -8.283 1.00 78.19 70 ASP A O 1
ATOM 553 N N . PHE A 1 71 ? 13.954 -15.283 -7.781 1.00 86.75 71 PHE A N 1
ATOM 554 C CA . PHE A 1 71 ? 13.288 -14.813 -9.000 1.00 86.75 71 PHE A CA 1
ATOM 555 C C . PHE A 1 71 ? 14.038 -13.694 -9.735 1.00 86.75 71 PHE A C 1
ATOM 557 O O . PHE A 1 71 ? 14.747 -12.873 -9.158 1.00 86.75 71 PHE A O 1
ATOM 564 N N . THR A 1 72 ? 13.822 -13.634 -11.046 1.00 91.31 72 THR A N 1
ATOM 565 C CA . THR A 1 72 ? 14.241 -12.523 -11.912 1.00 91.31 72 THR A CA 1
ATOM 566 C C . THR A 1 72 ? 13.071 -12.045 -12.765 1.00 91.31 72 THR A C 1
ATOM 568 O O . THR A 1 72 ? 12.041 -12.714 -12.857 1.00 91.31 72 THR A O 1
ATOM 571 N N . PHE A 1 73 ? 13.223 -10.894 -13.414 1.00 92.62 73 PHE A N 1
ATOM 572 C CA . PHE A 1 73 ? 12.270 -10.394 -14.399 1.00 92.62 73 PHE A CA 1
ATOM 573 C C . PHE A 1 73 ? 13.015 -9.992 -15.669 1.00 92.62 73 PHE A C 1
ATOM 575 O O . PHE A 1 73 ? 13.725 -8.992 -15.688 1.00 92.62 73 PHE A O 1
ATOM 582 N N . PHE A 1 74 ? 12.923 -10.823 -16.710 1.00 92.81 74 PHE A N 1
ATOM 583 C CA . PHE A 1 74 ? 13.748 -10.740 -17.921 1.00 92.81 74 PHE A CA 1
ATOM 584 C C . PHE A 1 74 ? 15.253 -10.689 -17.624 1.00 92.81 74 PHE A C 1
ATOM 586 O O . PHE A 1 74 ? 16.006 -9.934 -18.237 1.00 92.81 74 PHE A O 1
ATOM 593 N N . GLY A 1 75 ? 15.697 -11.505 -16.667 1.00 89.50 75 GLY A N 1
ATOM 594 C CA . GLY A 1 75 ? 17.087 -11.559 -16.211 1.00 89.50 75 GLY A CA 1
ATOM 595 C C . GLY A 1 75 ? 17.513 -10.434 -15.263 1.00 89.50 75 GLY A C 1
ATOM 596 O O . GLY A 1 75 ? 18.630 -10.492 -14.750 1.00 89.50 75 GLY A O 1
ATOM 597 N N . TYR A 1 76 ? 16.652 -9.450 -14.978 1.00 89.62 76 TYR A N 1
ATOM 598 C CA . TYR A 1 76 ? 16.921 -8.463 -13.933 1.00 89.62 76 TYR A CA 1
ATOM 599 C C . TYR A 1 76 ? 16.661 -9.066 -12.547 1.00 89.62 76 TYR A C 1
ATOM 601 O O . TYR A 1 76 ? 15.605 -9.679 -12.351 1.00 89.62 76 TYR A O 1
ATOM 609 N N . PRO A 1 77 ? 17.584 -8.910 -11.580 1.00 88.44 77 PRO A N 1
ATOM 610 C CA . PRO A 1 77 ? 17.320 -9.286 -10.197 1.00 88.44 77 PRO A CA 1
ATOM 611 C C . PRO A 1 77 ? 16.186 -8.427 -9.633 1.00 88.44 77 PRO A C 1
ATOM 613 O O . PRO A 1 77 ? 16.050 -7.255 -9.986 1.00 88.44 77 PRO A O 1
ATOM 616 N N . LEU A 1 78 ? 15.376 -9.018 -8.760 1.00 88.06 78 LEU A N 1
ATOM 617 C CA . LEU A 1 78 ? 14.251 -8.333 -8.134 1.00 88.06 78 LEU A CA 1
ATOM 618 C C . LEU A 1 78 ? 14.629 -7.830 -6.741 1.00 88.06 78 LEU A C 1
ATOM 620 O O . LEU A 1 78 ? 15.358 -8.490 -6.006 1.00 88.06 78 LEU A O 1
ATOM 624 N N . CYS A 1 79 ? 14.111 -6.662 -6.370 1.00 85.94 79 CYS A N 1
ATOM 625 C CA . CYS A 1 79 ? 14.073 -6.207 -4.983 1.00 85.94 79 CYS A CA 1
ATOM 626 C C . CYS A 1 79 ? 12.821 -6.716 -4.273 1.00 85.94 79 CYS A C 1
ATOM 628 O O . CYS A 1 79 ? 12.895 -7.080 -3.108 1.00 85.94 79 CYS A O 1
ATOM 630 N N . GLU A 1 80 ? 11.681 -6.742 -4.969 1.00 85.81 80 GLU A N 1
ATOM 631 C CA . GLU A 1 80 ? 10.392 -7.218 -4.458 1.00 85.81 80 GLU A CA 1
ATOM 632 C C . GLU A 1 80 ? 9.557 -7.791 -5.610 1.00 85.81 80 GLU A C 1
ATOM 634 O O . GLU A 1 80 ? 9.697 -7.363 -6.759 1.00 85.81 80 GLU A O 1
ATOM 639 N N . ALA A 1 81 ? 8.686 -8.754 -5.302 1.00 87.81 81 ALA A N 1
ATOM 640 C CA . ALA A 1 81 ? 7.745 -9.332 -6.253 1.00 87.81 81 ALA A CA 1
ATOM 641 C C . ALA A 1 81 ? 6.445 -9.735 -5.547 1.00 87.81 81 ALA A C 1
ATOM 643 O O . ALA A 1 81 ? 6.446 -10.570 -4.642 1.00 87.81 81 ALA A O 1
ATOM 644 N N . GLU A 1 82 ? 5.331 -9.166 -5.987 1.00 86.50 82 GLU A N 1
ATOM 645 C CA . GLU A 1 82 ? 3.987 -9.413 -5.479 1.00 86.50 82 GLU A CA 1
ATOM 646 C C . GLU A 1 82 ? 3.127 -10.023 -6.585 1.00 86.50 82 GLU A C 1
ATOM 648 O O . GLU A 1 82 ? 3.064 -9.509 -7.700 1.00 86.50 82 GLU A O 1
ATOM 653 N N . VAL A 1 83 ? 2.441 -11.116 -6.260 1.00 86.06 83 VAL A N 1
ATOM 654 C CA . VAL A 1 83 ? 1.459 -11.755 -7.134 1.00 86.06 83 VAL A CA 1
ATOM 655 C C . VAL A 1 83 ? 0.095 -11.664 -6.467 1.00 86.06 83 VAL A C 1
ATOM 657 O O . VAL A 1 83 ? -0.088 -12.153 -5.347 1.00 86.06 83 VAL A O 1
ATOM 660 N N . ALA A 1 84 ? -0.864 -11.056 -7.157 1.00 84.19 84 ALA A N 1
ATOM 661 C CA . ALA A 1 84 ? -2.245 -10.947 -6.716 1.00 84.19 84 ALA A CA 1
ATOM 662 C C . ALA A 1 84 ? -3.172 -11.795 -7.594 1.00 84.19 84 ALA A C 1
ATOM 664 O O . ALA A 1 84 ? -3.022 -11.881 -8.817 1.00 84.19 84 ALA A O 1
ATOM 665 N N . PHE A 1 85 ? -4.150 -12.409 -6.939 1.00 83.94 85 PHE A N 1
ATOM 666 C CA . PHE A 1 85 ? -5.168 -13.270 -7.518 1.00 83.94 85 PHE A CA 1
ATOM 667 C C . PHE A 1 85 ? -6.540 -12.618 -7.365 1.00 83.94 85 PHE A C 1
ATOM 669 O O . PHE A 1 85 ? -6.874 -12.058 -6.320 1.00 83.94 85 PHE A O 1
ATOM 676 N N . GLY A 1 86 ? -7.351 -12.700 -8.415 1.00 78.00 86 GLY A N 1
ATOM 677 C CA . GLY A 1 86 ? -8.698 -12.148 -8.429 1.00 78.00 86 GLY A CA 1
ATOM 678 C C . GLY A 1 86 ? -9.652 -12.946 -7.541 1.00 78.00 86 GLY A C 1
ATOM 679 O O . GLY A 1 86 ? -9.327 -14.024 -7.042 1.00 78.00 86 GLY A O 1
ATOM 680 N N . GLY A 1 87 ? -10.883 -12.451 -7.384 1.00 73.31 87 GLY A N 1
ATOM 681 C CA . GLY A 1 87 ? -11.941 -13.182 -6.669 1.00 73.31 87 GLY A CA 1
ATOM 682 C C . GLY A 1 87 ? -12.300 -14.537 -7.303 1.00 73.31 87 GLY A C 1
ATOM 683 O O . GLY A 1 87 ? -12.873 -15.394 -6.638 1.00 73.31 87 GLY A O 1
ATOM 684 N N . ASP A 1 88 ? -11.924 -14.746 -8.565 1.00 79.50 88 ASP A N 1
ATOM 685 C CA . ASP A 1 88 ? -12.012 -16.010 -9.301 1.00 79.50 88 ASP A CA 1
ATOM 686 C C . ASP A 1 88 ? -10.855 -16.986 -9.000 1.00 79.50 88 ASP A C 1
ATOM 688 O O . ASP A 1 88 ? -10.819 -18.087 -9.550 1.00 79.50 88 ASP A O 1
ATOM 692 N N . GLY A 1 89 ? -9.903 -16.595 -8.145 1.00 81.81 89 GLY A N 1
ATOM 693 C CA . GLY A 1 89 ? -8.731 -17.388 -7.766 1.00 81.81 89 GLY A CA 1
ATOM 694 C C . GLY A 1 89 ? -7.643 -17.469 -8.843 1.00 81.81 89 GLY A C 1
ATOM 695 O O . GLY A 1 89 ? -6.700 -18.252 -8.699 1.00 81.81 89 GLY A O 1
ATOM 696 N N . ARG A 1 90 ? -7.766 -16.689 -9.924 1.00 86.88 90 ARG A N 1
ATOM 697 C CA . ARG A 1 90 ? -6.835 -16.664 -11.063 1.00 86.88 90 ARG A CA 1
ATOM 698 C C . ARG A 1 90 ? -5.902 -15.463 -10.978 1.00 86.88 90 ARG A C 1
ATOM 700 O O . ARG A 1 90 ? -6.245 -14.468 -10.340 1.00 86.88 90 ARG A O 1
ATOM 707 N N . LEU A 1 91 ? -4.733 -15.567 -11.609 1.00 87.50 91 LEU A N 1
ATOM 708 C CA . LEU A 1 91 ? -3.754 -14.483 -11.680 1.00 87.50 91 LEU A CA 1
ATOM 709 C C . LEU A 1 91 ? -4.418 -13.191 -12.172 1.00 87.50 91 LEU A C 1
ATOM 711 O O . LEU A 1 91 ? -5.090 -13.173 -13.203 1.00 87.50 91 LEU A O 1
ATOM 715 N N . ASP A 1 92 ? -4.232 -12.119 -11.413 1.00 86.06 92 ASP A N 1
ATOM 716 C CA . ASP A 1 92 ? -4.848 -10.824 -11.687 1.00 86.06 92 ASP A CA 1
ATOM 717 C C . ASP A 1 92 ? -3.812 -9.731 -11.904 1.00 86.06 92 ASP A C 1
ATOM 719 O O . ASP A 1 92 ? -3.952 -8.946 -12.844 1.00 86.06 92 ASP A O 1
ATOM 723 N N . ARG A 1 93 ? -2.741 -9.747 -11.100 1.00 89.00 93 ARG A N 1
ATOM 724 C CA . ARG A 1 93 ? -1.648 -8.778 -11.171 1.00 89.00 93 ARG A CA 1
ATOM 725 C C . ARG A 1 93 ? -0.322 -9.381 -10.713 1.00 89.00 93 ARG A C 1
ATOM 727 O O . ARG A 1 93 ? -0.278 -10.190 -9.788 1.00 89.00 93 ARG A O 1
ATOM 734 N N . LEU A 1 94 ? 0.755 -8.936 -11.345 1.00 91.25 94 LEU A N 1
ATOM 735 C CA . LEU A 1 94 ? 2.136 -9.119 -10.925 1.00 91.25 94 LEU A CA 1
ATOM 736 C C . LEU A 1 94 ? 2.762 -7.733 -10.789 1.00 91.25 94 LEU A C 1
ATOM 738 O O . LEU A 1 94 ? 2.901 -7.034 -11.788 1.00 91.25 94 LEU A O 1
ATOM 742 N N . SER A 1 95 ? 3.202 -7.369 -9.592 1.00 89.94 95 SER A N 1
ATOM 743 C CA . SER A 1 95 ? 3.954 -6.137 -9.351 1.00 89.94 95 SER A CA 1
ATOM 744 C C . SER A 1 95 ? 5.381 -6.509 -8.955 1.00 89.94 95 SER A C 1
ATOM 746 O O . SER A 1 95 ? 5.589 -7.272 -8.015 1.00 89.94 95 SER A O 1
ATOM 748 N N . VAL A 1 96 ? 6.381 -5.994 -9.667 1.00 91.88 96 VAL A N 1
ATOM 749 C CA . VAL A 1 96 ? 7.799 -6.227 -9.366 1.00 91.88 96 VAL A CA 1
ATOM 750 C C . VAL A 1 96 ? 8.543 -4.912 -9.165 1.00 91.88 96 VAL A C 1
ATOM 752 O O . VAL A 1 96 ? 8.337 -3.935 -9.885 1.00 91.88 96 VAL A O 1
ATOM 755 N N . SER A 1 97 ? 9.455 -4.900 -8.197 1.00 90.75 97 SER A N 1
ATOM 756 C CA . SER A 1 97 ? 10.430 -3.830 -8.004 1.00 90.75 97 SER A CA 1
ATOM 757 C C . SER A 1 97 ? 11.764 -4.302 -8.572 1.00 90.75 97 SER A C 1
ATOM 759 O O . SER A 1 97 ? 12.385 -5.205 -8.014 1.00 90.75 97 SER A O 1
ATOM 761 N N . LEU A 1 98 ? 12.200 -3.711 -9.688 1.00 91.56 98 LEU A N 1
ATOM 762 C CA . LEU A 1 98 ? 13.543 -3.947 -10.242 1.00 91.56 98 LEU A CA 1
ATOM 763 C C . LEU A 1 98 ? 14.600 -3.199 -9.427 1.00 91.56 98 LEU A C 1
ATOM 765 O O . LEU A 1 98 ? 15.748 -3.619 -9.318 1.00 91.56 98 LEU A O 1
ATOM 769 N N . PHE A 1 99 ? 14.200 -2.057 -8.875 1.00 90.12 99 PHE A N 1
ATOM 770 C CA . PHE A 1 99 ? 15.021 -1.249 -8.000 1.00 90.12 99 PHE A CA 1
ATOM 771 C C . PHE A 1 99 ? 14.130 -0.474 -7.037 1.00 90.12 99 PHE A C 1
ATOM 773 O O . PHE A 1 99 ? 13.130 0.127 -7.425 1.00 90.12 99 PHE A O 1
ATOM 780 N N . ASN A 1 100 ? 14.546 -0.392 -5.785 1.00 84.75 100 ASN A N 1
ATOM 781 C CA . ASN A 1 100 ? 14.117 0.667 -4.891 1.00 84.75 100 ASN A CA 1
ATOM 782 C C . ASN A 1 100 ? 15.287 1.030 -3.976 1.00 84.75 100 ASN A C 1
ATOM 784 O O . ASN A 1 100 ? 16.044 0.163 -3.537 1.00 84.75 100 ASN A O 1
ATOM 788 N N . LYS A 1 101 ? 15.438 2.320 -3.679 1.00 80.44 101 LYS A N 1
ATOM 789 C CA . LYS A 1 101 ? 16.549 2.829 -2.864 1.00 80.44 101 LYS A CA 1
ATOM 790 C C . LYS A 1 101 ? 16.597 2.233 -1.456 1.00 80.44 101 LYS A C 1
ATOM 792 O O . LYS A 1 101 ? 17.676 2.131 -0.875 1.00 80.44 101 LYS A O 1
ATOM 797 N N . GLY A 1 102 ? 15.440 1.852 -0.912 1.00 71.25 102 GLY A N 1
ATOM 798 C CA . GLY A 1 102 ? 15.328 1.237 0.409 1.00 71.25 102 GLY A CA 1
ATOM 799 C C . GLY A 1 102 ? 16.072 -0.096 0.520 1.00 71.25 102 GLY A C 1
ATOM 800 O O . GLY A 1 102 ? 16.701 -0.328 1.547 1.00 71.25 102 GLY A O 1
ATOM 801 N N . ASP A 1 103 ? 16.050 -0.923 -0.530 1.00 72.69 103 ASP A N 1
ATOM 802 C CA . ASP A 1 103 ? 16.715 -2.237 -0.546 1.00 72.69 103 ASP A CA 1
ATOM 803 C C . ASP A 1 103 ? 18.043 -2.243 -1.290 1.00 72.69 103 ASP A C 1
ATOM 805 O O . ASP A 1 103 ? 19.026 -2.806 -0.818 1.00 72.69 103 ASP A O 1
ATOM 809 N N . ALA A 1 104 ? 18.068 -1.647 -2.481 1.00 75.50 104 ALA A N 1
ATOM 810 C CA . ALA A 1 104 ? 19.198 -1.736 -3.398 1.00 75.50 104 ALA A CA 1
ATOM 811 C C . ALA A 1 104 ? 20.186 -0.570 -3.236 1.00 75.50 104 ALA A C 1
ATOM 813 O O . ALA A 1 104 ? 21.191 -0.492 -3.943 1.00 75.50 104 ALA A O 1
ATOM 814 N N . GLY A 1 105 ? 19.918 0.359 -2.315 1.00 74.44 105 GLY A N 1
ATOM 815 C CA . GLY A 1 105 ? 20.771 1.516 -2.081 1.00 74.44 105 GLY A CA 1
ATOM 816 C C . GLY A 1 105 ? 20.639 2.555 -3.191 1.00 74.44 105 GLY A C 1
ATOM 817 O O . GLY A 1 105 ? 19.711 3.353 -3.196 1.00 74.44 105 GLY A O 1
ATOM 818 N N . SER A 1 106 ? 21.595 2.646 -4.109 1.00 68.12 106 SER A N 1
ATOM 819 C CA . SER A 1 106 ? 21.555 3.652 -5.180 1.00 68.12 106 SER A CA 1
ATOM 820 C C . SER A 1 106 ? 21.994 3.049 -6.502 1.00 68.12 106 SER A C 1
ATOM 822 O O . SER A 1 106 ? 23.048 2.423 -6.566 1.00 68.12 106 SER A O 1
ATOM 824 N N . LEU A 1 107 ? 21.203 3.283 -7.552 1.00 71.44 107 LEU A N 1
ATOM 825 C CA . LEU A 1 107 ? 21.658 3.094 -8.929 1.00 71.44 107 LEU A CA 1
ATOM 826 C C . LEU A 1 107 ? 22.770 4.089 -9.258 1.00 71.44 107 LEU A C 1
ATOM 828 O O . LEU A 1 107 ? 22.847 5.161 -8.644 1.00 71.44 107 LEU A O 1
ATOM 832 N N . ALA A 1 108 ? 23.623 3.739 -10.223 1.00 65.31 108 ALA A N 1
ATOM 833 C CA . ALA A 1 108 ? 24.719 4.613 -10.604 1.00 65.31 108 ALA A CA 1
ATOM 834 C C . ALA A 1 108 ? 24.208 5.805 -11.428 1.00 65.31 108 ALA A C 1
ATOM 836 O O . ALA A 1 108 ? 24.675 6.922 -11.194 1.00 65.31 108 ALA A O 1
ATOM 837 N N . THR A 1 109 ? 23.219 5.610 -12.317 1.00 82.62 109 THR A N 1
ATOM 838 C CA . THR A 1 109 ? 22.585 6.702 -13.090 1.00 82.62 109 THR A CA 1
ATOM 839 C C . THR A 1 109 ? 21.084 6.493 -13.359 1.00 82.62 109 THR A C 1
ATOM 841 O O . THR A 1 109 ? 20.552 5.391 -13.230 1.00 82.62 109 THR A O 1
ATOM 844 N N . ASP A 1 110 ? 20.370 7.562 -13.742 1.00 87.00 110 ASP A N 1
ATOM 845 C CA . ASP A 1 110 ? 18.997 7.461 -14.263 1.00 87.00 110 ASP A CA 1
ATOM 846 C C . ASP A 1 110 ? 18.954 6.846 -15.670 1.00 87.00 110 ASP A C 1
ATOM 848 O O . ASP A 1 110 ? 18.008 6.134 -16.000 1.00 87.00 110 ASP A O 1
ATOM 852 N N . GLU A 1 111 ? 20.005 7.030 -16.468 1.00 89.31 111 GLU A N 1
ATOM 853 C CA . GLU A 1 111 ? 20.190 6.373 -17.768 1.00 89.31 111 GLU A CA 1
ATOM 854 C C . GLU A 1 111 ? 20.131 4.842 -17.660 1.00 89.31 111 GLU A C 1
ATOM 856 O O . GLU A 1 111 ? 19.485 4.203 -18.490 1.00 89.31 111 GLU A O 1
ATOM 861 N N . GLU A 1 112 ? 20.732 4.251 -16.621 1.00 88.62 112 GLU A N 1
ATOM 862 C CA . GLU A 1 112 ? 20.640 2.809 -16.349 1.00 88.62 112 GLU A CA 1
ATOM 863 C C . GLU A 1 112 ? 19.197 2.366 -16.076 1.00 88.62 112 GLU A C 1
ATOM 865 O O . GLU A 1 112 ? 18.768 1.330 -16.585 1.00 88.62 112 GLU A O 1
ATOM 870 N N . ALA A 1 113 ? 18.420 3.160 -15.331 1.00 91.25 113 ALA A N 1
ATOM 871 C CA . ALA A 1 113 ? 17.014 2.861 -15.058 1.00 91.25 113 ALA A CA 1
ATOM 872 C C . ALA A 1 113 ? 16.164 2.910 -16.336 1.00 91.25 113 ALA A C 1
ATOM 874 O O . ALA A 1 113 ? 15.380 1.997 -16.604 1.00 91.25 113 ALA A O 1
ATOM 875 N N . PHE A 1 114 ? 16.347 3.949 -17.155 1.00 92.50 114 PHE A N 1
ATOM 876 C CA . PHE A 1 114 ? 15.653 4.077 -18.436 1.00 92.50 114 PHE A CA 1
ATOM 877 C C . PHE A 1 114 ? 16.048 2.970 -19.419 1.00 92.50 114 PHE A C 1
ATOM 879 O O . PHE A 1 114 ? 15.184 2.436 -20.115 1.00 92.50 114 PHE A O 1
ATOM 886 N N . ALA A 1 115 ? 17.328 2.591 -19.462 1.00 91.50 115 ALA A N 1
ATOM 887 C CA . ALA A 1 115 ? 17.807 1.489 -20.289 1.00 91.50 115 ALA A CA 1
ATOM 888 C C . ALA A 1 115 ? 17.231 0.142 -19.832 1.00 91.50 115 ALA A C 1
ATOM 890 O O . ALA A 1 115 ? 16.813 -0.651 -20.675 1.00 91.50 115 ALA A O 1
ATOM 891 N N . ALA A 1 116 ? 17.155 -0.099 -18.518 1.00 91.38 116 ALA A N 1
ATOM 892 C CA . ALA A 1 116 ? 16.551 -1.307 -17.968 1.00 91.38 116 ALA A CA 1
ATOM 893 C C . ALA A 1 116 ? 15.084 -1.439 -18.396 1.00 91.38 116 ALA A C 1
ATOM 895 O O . ALA A 1 116 ? 14.722 -2.448 -18.997 1.00 91.38 116 ALA A O 1
ATOM 896 N N . VAL A 1 117 ? 14.269 -0.395 -18.197 1.00 94.25 117 VAL A N 1
ATOM 897 C CA . VAL A 1 117 ? 12.855 -0.401 -18.613 1.00 94.25 117 VAL A CA 1
ATOM 898 C C . VAL A 1 117 ? 12.706 -0.519 -20.132 1.00 94.25 117 VAL A C 1
ATOM 900 O O . VAL A 1 117 ? 11.926 -1.339 -20.606 1.00 94.25 117 VAL A O 1
ATOM 903 N N . GLY A 1 118 ? 13.483 0.240 -20.910 1.00 93.44 118 GLY A N 1
ATOM 904 C CA . GLY A 1 118 ? 13.421 0.212 -22.376 1.00 93.44 118 GLY A CA 1
ATOM 905 C C . GLY A 1 118 ? 13.893 -1.102 -23.012 1.00 93.44 118 GLY A C 1
ATOM 906 O O . GLY A 1 118 ? 13.614 -1.345 -24.186 1.00 93.44 118 GLY A O 1
ATOM 907 N N . SER A 1 119 ? 14.602 -1.950 -22.261 1.00 92.38 119 SER A N 1
ATOM 908 C CA . SER A 1 119 ? 15.000 -3.291 -22.708 1.00 92.38 119 SER A CA 1
ATOM 909 C C . SER A 1 119 ? 13.896 -4.340 -22.545 1.00 92.38 119 SER A C 1
ATOM 911 O O . SER A 1 119 ? 13.970 -5.407 -23.160 1.00 92.38 119 SER A O 1
ATOM 913 N N . LEU A 1 120 ? 12.873 -4.051 -21.733 1.00 94.12 120 LEU A N 1
ATOM 914 C CA . LEU A 1 120 ? 11.777 -4.978 -21.482 1.00 94.12 120 LEU A CA 1
ATOM 915 C C . LEU A 1 120 ? 10.937 -5.148 -22.758 1.00 94.12 120 LEU A C 1
ATOM 917 O O . LEU A 1 120 ? 10.638 -4.149 -23.420 1.00 94.12 120 LEU A O 1
ATOM 921 N N . PRO A 1 121 ? 10.492 -6.373 -23.101 1.00 93.38 121 PRO A N 1
ATOM 922 C CA . PRO A 1 121 ? 9.775 -6.623 -24.353 1.00 93.38 121 PRO A CA 1
ATOM 923 C C . PRO A 1 121 ? 8.532 -5.749 -24.561 1.00 93.38 121 PRO A C 1
ATOM 925 O O . PRO A 1 121 ? 8.269 -5.334 -25.686 1.00 93.38 121 PRO A O 1
ATOM 928 N N . PHE A 1 122 ? 7.812 -5.418 -23.485 1.00 92.50 122 PHE A N 1
ATOM 929 C CA . PHE A 1 122 ? 6.609 -4.577 -23.529 1.00 92.50 122 PHE A CA 1
ATOM 930 C C . PHE A 1 122 ? 6.898 -3.119 -23.914 1.00 92.50 122 PHE A C 1
ATOM 932 O O . PHE A 1 122 ? 6.060 -2.457 -24.518 1.00 92.50 122 PHE A O 1
ATOM 939 N N . PHE A 1 123 ? 8.090 -2.614 -23.587 1.00 93.44 123 PHE A N 1
ATOM 940 C CA . PHE A 1 123 ? 8.454 -1.201 -23.741 1.00 93.44 123 PHE A CA 1
ATOM 941 C C . PHE A 1 123 ? 9.602 -0.994 -24.731 1.00 93.44 123 PHE A C 1
ATOM 943 O O . PHE A 1 123 ? 10.209 0.079 -24.773 1.00 93.44 123 PHE A O 1
ATOM 950 N N . SER A 1 124 ? 9.913 -2.010 -25.540 1.00 88.62 124 SER A N 1
ATOM 951 C CA . SER A 1 124 ? 11.025 -1.957 -26.482 1.00 88.62 124 SER A CA 1
ATOM 952 C C . SER A 1 124 ? 10.849 -0.810 -27.478 1.00 88.62 124 SER A C 1
ATOM 954 O O . SER A 1 124 ? 9.867 -0.740 -28.216 1.00 88.62 124 SER A O 1
ATOM 956 N N . GLY A 1 125 ? 11.801 0.127 -27.476 1.00 83.38 125 GLY A N 1
ATOM 957 C CA . GLY A 1 125 ? 11.759 1.324 -28.321 1.00 83.38 125 GLY A CA 1
ATOM 958 C C . GLY A 1 125 ? 10.741 2.389 -27.890 1.00 83.38 125 GLY A C 1
ATOM 959 O O . GLY A 1 125 ? 10.641 3.427 -28.550 1.00 83.38 125 GLY A O 1
ATOM 960 N N . ALA A 1 126 ? 10.013 2.175 -26.791 1.00 86.06 126 ALA A N 1
ATOM 961 C CA . ALA A 1 126 ? 9.089 3.155 -26.244 1.00 86.06 126 ALA A CA 1
ATOM 962 C C . ALA A 1 126 ? 9.839 4.288 -25.525 1.00 86.06 126 ALA A C 1
ATOM 964 O O . ALA A 1 126 ? 10.938 4.128 -24.989 1.00 86.06 126 ALA A O 1
ATOM 965 N N . LYS A 1 127 ? 9.211 5.462 -25.497 1.00 85.25 127 LYS A N 1
ATOM 966 C CA . LYS A 1 127 ? 9.569 6.579 -24.615 1.00 85.25 127 LYS A CA 1
ATOM 967 C C . LYS A 1 127 ? 8.501 6.678 -23.525 1.00 85.25 127 LYS A C 1
ATOM 969 O O . LYS A 1 127 ? 7.382 6.233 -23.779 1.00 85.25 127 LYS A O 1
ATOM 974 N N . PRO A 1 128 ? 8.807 7.264 -22.356 1.00 86.31 128 PRO A N 1
ATOM 975 C CA . PRO A 1 128 ? 7.806 7.392 -21.310 1.00 86.31 128 PRO A CA 1
ATOM 976 C C . PRO A 1 128 ? 6.624 8.221 -21.827 1.00 86.31 128 PRO A C 1
ATOM 978 O O . PRO A 1 128 ? 6.813 9.318 -22.360 1.00 86.31 128 PRO A O 1
ATOM 981 N N . ALA A 1 129 ? 5.421 7.664 -21.703 1.00 78.88 129 ALA A N 1
ATOM 982 C CA 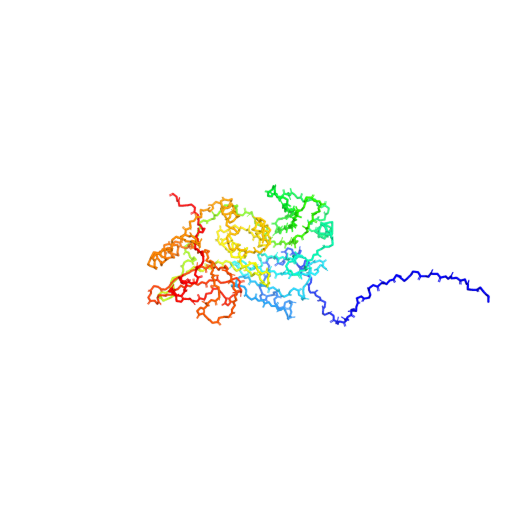. ALA A 1 129 ? 4.166 8.245 -22.164 1.00 78.88 129 ALA A CA 1
ATOM 983 C C . ALA A 1 129 ? 3.758 9.464 -21.324 1.00 78.88 129 ALA A C 1
ATOM 985 O O . ALA A 1 129 ? 3.162 10.408 -21.844 1.00 78.88 129 ALA A O 1
ATOM 986 N N . ALA A 1 130 ? 4.130 9.476 -20.042 1.00 73.94 130 ALA A N 1
ATOM 987 C CA . ALA A 1 130 ? 3.894 10.589 -19.137 1.00 73.94 130 ALA A CA 1
ATOM 988 C C . ALA A 1 130 ? 5.098 10.830 -18.223 1.00 73.94 130 ALA A C 1
ATOM 990 O O . ALA A 1 130 ? 5.795 9.901 -17.817 1.00 73.94 130 ALA A O 1
ATOM 991 N N . VAL A 1 131 ? 5.315 12.101 -17.879 1.00 78.12 131 VAL A N 1
ATOM 992 C CA . VAL A 1 131 ? 6.192 12.497 -16.777 1.00 78.12 131 VAL A CA 1
ATOM 993 C C . VAL A 1 131 ? 5.358 13.310 -15.796 1.00 78.12 131 VAL A C 1
ATOM 995 O O . VAL A 1 131 ? 5.045 14.471 -16.058 1.00 78.12 131 VAL A O 1
ATOM 998 N N . VAL A 1 132 ? 4.967 12.692 -14.683 1.00 75.19 132 VAL A N 1
ATOM 999 C CA . VAL A 1 132 ? 4.194 13.353 -13.623 1.00 75.19 132 VAL A CA 1
ATOM 1000 C C . VAL A 1 132 ? 5.172 14.017 -12.667 1.00 75.19 132 VAL A C 1
ATOM 1002 O O . VAL A 1 132 ? 6.040 13.348 -12.117 1.00 75.19 132 VAL A O 1
ATOM 1005 N N . GLY A 1 133 ? 5.069 15.332 -12.485 1.00 72.75 133 GLY A N 1
ATOM 1006 C CA . GLY A 1 133 ? 5.952 16.093 -11.602 1.00 72.75 133 GLY A CA 1
ATOM 1007 C C . GLY A 1 133 ? 5.207 16.751 -10.447 1.00 72.75 133 GLY A C 1
ATOM 1008 O O . GLY A 1 133 ? 4.069 17.182 -10.606 1.00 72.75 133 GLY A O 1
ATOM 1009 N N . ASP A 1 134 ? 5.876 16.896 -9.303 1.00 71.62 134 ASP A N 1
ATOM 1010 C CA . ASP A 1 134 ? 5.356 17.646 -8.147 1.00 71.62 134 ASP A CA 1
ATOM 1011 C C . ASP A 1 134 ? 5.697 19.150 -8.191 1.00 71.62 134 ASP A C 1
ATOM 1013 O O . ASP A 1 134 ? 5.324 19.915 -7.300 1.00 71.62 134 ASP A O 1
ATOM 1017 N N . GLY A 1 135 ? 6.451 19.579 -9.211 1.00 70.44 135 GLY A N 1
ATOM 1018 C CA . GLY A 1 135 ? 6.968 20.944 -9.348 1.00 70.44 135 GLY A CA 1
ATOM 1019 C C . GLY A 1 135 ? 8.101 21.300 -8.374 1.00 70.44 135 GLY A C 1
ATOM 1020 O O . GLY A 1 135 ? 8.567 22.436 -8.379 1.00 70.44 135 GLY A O 1
ATOM 1021 N N . ARG A 1 136 ? 8.570 20.352 -7.555 1.00 73.81 136 ARG A N 1
ATOM 1022 C CA . ARG A 1 136 ? 9.621 20.509 -6.531 1.00 73.81 136 ARG A CA 1
ATOM 1023 C C . ARG A 1 136 ? 10.794 19.550 -6.750 1.00 73.81 136 ARG A C 1
ATOM 1025 O O . ARG A 1 136 ? 11.515 19.203 -5.818 1.00 73.81 136 ARG A O 1
ATOM 1032 N N . GLY A 1 137 ? 11.007 19.152 -8.001 1.00 78.56 137 GLY A N 1
ATOM 1033 C CA . GLY A 1 137 ? 12.135 18.320 -8.405 1.00 78.56 137 GLY A CA 1
ATOM 1034 C C . GLY A 1 137 ? 11.887 16.820 -8.284 1.00 78.56 137 GLY A C 1
ATOM 1035 O O . GLY A 1 137 ? 12.842 16.069 -8.465 1.00 78.56 137 GLY A O 1
ATOM 1036 N N . LYS A 1 138 ? 10.656 16.364 -8.019 1.00 84.44 138 LYS A N 1
ATOM 1037 C CA . LYS A 1 138 ? 10.295 14.948 -8.146 1.00 84.44 138 LYS A CA 1
ATOM 1038 C C . LYS A 1 138 ? 9.497 14.714 -9.410 1.00 84.44 138 LYS A C 1
ATOM 1040 O O . LYS A 1 138 ? 8.621 15.506 -9.761 1.00 84.44 138 LYS A O 1
ATOM 1045 N N . THR A 1 139 ? 9.817 13.624 -10.090 1.00 87.94 139 THR A N 1
ATOM 1046 C CA . THR A 1 139 ? 9.174 13.239 -11.343 1.00 87.94 139 THR A CA 1
ATOM 1047 C C . THR A 1 139 ? 9.009 11.733 -11.419 1.00 87.94 139 THR A C 1
ATOM 1049 O O . THR A 1 139 ? 9.906 11.004 -11.008 1.00 87.94 139 THR A O 1
ATOM 1052 N N . ILE A 1 140 ? 7.906 11.278 -11.996 1.00 89.81 140 ILE A N 1
ATOM 1053 C CA . ILE A 1 140 ? 7.633 9.871 -12.276 1.00 89.81 140 ILE A CA 1
ATOM 1054 C C . ILE A 1 140 ? 7.526 9.737 -13.784 1.00 89.81 140 ILE A C 1
ATOM 1056 O O . ILE A 1 140 ? 6.652 10.358 -14.384 1.00 89.81 140 ILE A O 1
ATOM 1060 N N . ALA A 1 141 ? 8.428 8.976 -14.393 1.00 92.56 141 ALA A N 1
ATOM 1061 C CA . ALA A 1 141 ? 8.320 8.613 -15.798 1.00 92.56 141 ALA A CA 1
ATOM 1062 C C . ALA A 1 141 ? 7.521 7.311 -15.918 1.00 92.56 141 ALA A C 1
ATOM 1064 O O . ALA A 1 141 ? 7.910 6.310 -15.317 1.00 92.56 141 ALA A O 1
ATOM 1065 N N . CYS A 1 142 ? 6.433 7.335 -16.685 1.00 92.06 142 CYS A N 1
ATOM 1066 C CA . CYS A 1 142 ? 5.545 6.192 -16.892 1.00 92.06 142 CYS A CA 1
ATOM 1067 C C . CYS A 1 142 ? 5.691 5.644 -18.308 1.00 92.06 142 CYS A C 1
ATOM 1069 O O . CYS A 1 142 ? 5.706 6.409 -19.274 1.00 92.06 142 CYS A O 1
ATOM 1071 N N . TYR A 1 143 ? 5.771 4.328 -18.425 1.00 94.00 143 TYR A N 1
ATOM 1072 C CA . TYR A 1 143 ? 5.692 3.584 -19.671 1.00 94.00 143 TYR A CA 1
ATOM 1073 C C . TYR A 1 143 ? 4.452 2.717 -19.616 1.00 94.00 143 TYR A C 1
ATOM 1075 O O . TYR A 1 143 ? 4.293 1.964 -18.664 1.00 94.00 143 TYR A O 1
ATOM 1083 N N . ASP A 1 144 ? 3.630 2.784 -20.651 1.00 91.31 144 ASP A N 1
ATOM 1084 C CA . ASP A 1 144 ? 2.389 2.030 -20.731 1.00 91.31 144 ASP A CA 1
ATOM 1085 C C . ASP A 1 144 ? 2.391 1.197 -22.008 1.00 91.31 144 ASP A C 1
ATOM 1087 O O . ASP A 1 144 ? 2.784 1.661 -23.084 1.00 91.31 144 ASP A O 1
ATOM 1091 N N . TRP A 1 145 ? 1.932 -0.038 -21.887 1.00 92.06 145 TRP A N 1
ATOM 1092 C CA . TRP A 1 145 ? 1.687 -0.945 -22.993 1.00 92.06 145 TRP A CA 1
ATOM 1093 C C . TRP A 1 145 ? 0.447 -1.775 -22.675 1.00 92.06 145 TRP A C 1
ATOM 1095 O O . TRP A 1 145 ? 0.231 -2.165 -21.530 1.00 92.06 145 TRP A O 1
ATOM 1105 N N . ALA A 1 146 ? -0.378 -2.059 -23.676 1.00 90.50 146 ALA A N 1
ATOM 1106 C CA . ALA A 1 146 ? -1.491 -2.983 -23.523 1.00 90.50 146 ALA A CA 1
ATOM 1107 C C . ALA A 1 146 ? -1.838 -3.643 -24.859 1.00 90.50 146 ALA A C 1
ATOM 1109 O O . ALA A 1 146 ? -1.731 -3.012 -25.915 1.00 90.50 146 ALA A O 1
ATOM 1110 N N . ASP A 1 147 ? -2.301 -4.886 -24.794 1.00 88.88 147 ASP A N 1
ATOM 1111 C CA . ASP A 1 147 ? -2.984 -5.586 -25.883 1.00 88.88 147 ASP A CA 1
ATOM 1112 C C . ASP A 1 147 ? -4.410 -5.974 -25.460 1.00 88.88 147 ASP A C 1
ATOM 1114 O O . ASP A 1 147 ? -4.946 -5.418 -24.515 1.00 88.88 147 ASP A O 1
ATOM 1118 N N . GLU A 1 148 ? -5.080 -6.891 -26.150 1.00 84.62 148 GLU A N 1
ATOM 1119 C CA . GLU A 1 148 ? -6.440 -7.320 -25.784 1.00 84.62 148 GLU A CA 1
ATOM 1120 C C . GLU A 1 148 ? -6.559 -8.048 -24.427 1.00 84.62 148 GLU A C 1
ATOM 1122 O O . GLU A 1 148 ? -7.649 -8.071 -23.859 1.00 84.62 148 GLU A O 1
ATOM 1127 N N . ASN A 1 149 ? -5.479 -8.626 -23.894 1.00 84.88 149 ASN A N 1
ATOM 1128 C CA . ASN A 1 149 ? -5.504 -9.525 -22.734 1.0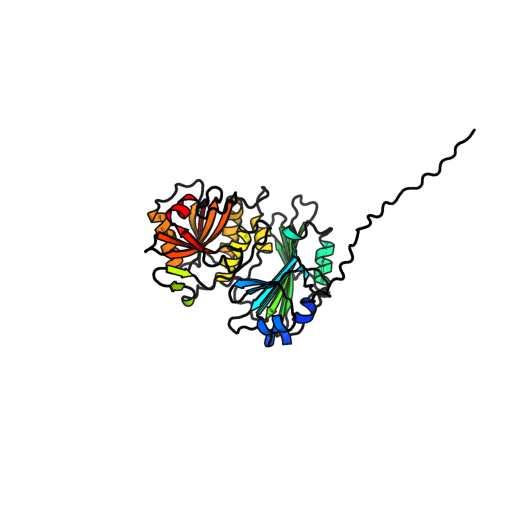0 84.88 149 ASN A CA 1
ATOM 1129 C C . ASN A 1 149 ? -4.641 -9.042 -21.559 1.00 84.88 149 ASN A C 1
ATOM 1131 O O . ASN A 1 149 ? -4.936 -9.371 -20.408 1.00 84.88 149 ASN A O 1
ATOM 1135 N N . LEU A 1 150 ? -3.575 -8.289 -21.830 1.00 89.81 150 LEU A N 1
ATOM 1136 C CA . LEU A 1 150 ? -2.533 -7.926 -20.878 1.00 89.81 150 LEU A CA 1
ATOM 1137 C C . LEU A 1 150 ? -2.212 -6.432 -20.964 1.00 89.81 150 LEU A C 1
ATOM 1139 O O . LEU A 1 150 ? -2.089 -5.867 -22.048 1.00 89.81 150 LEU A O 1
ATOM 1143 N N . SER A 1 151 ? -2.050 -5.800 -19.808 1.00 91.19 151 SER A N 1
ATOM 1144 C CA . SER A 1 151 ? -1.456 -4.473 -19.676 1.00 91.19 151 SER A CA 1
ATOM 1145 C C . SER A 1 151 ? -0.136 -4.574 -18.924 1.00 91.19 151 SER A C 1
ATOM 1147 O O . SER A 1 151 ? -0.025 -5.340 -17.966 1.00 91.19 151 SER A O 1
ATOM 1149 N N . ALA A 1 152 ? 0.841 -3.778 -19.342 1.00 92.56 152 ALA A N 1
ATOM 1150 C CA . ALA A 1 152 ? 2.111 -3.591 -18.669 1.00 92.56 152 ALA A CA 1
ATOM 1151 C C . ALA A 1 152 ? 2.326 -2.097 -18.411 1.00 92.56 152 ALA A C 1
ATOM 1153 O O . ALA A 1 152 ? 2.241 -1.288 -19.335 1.00 92.56 152 ALA A O 1
ATOM 1154 N N . GLU A 1 153 ? 2.659 -1.739 -17.177 1.00 93.06 153 GLU A N 1
ATOM 1155 C CA . GLU A 1 153 ? 3.063 -0.386 -16.808 1.00 93.06 153 GLU A CA 1
ATOM 1156 C C . GLU A 1 153 ? 4.424 -0.429 -16.110 1.00 93.06 153 GLU A C 1
ATOM 1158 O O . GLU A 1 153 ? 4.642 -1.246 -15.220 1.00 93.06 153 GLU A O 1
ATOM 1163 N N . ALA A 1 154 ? 5.354 0.446 -16.489 1.00 94.12 154 ALA A N 1
ATOM 1164 C CA . ALA A 1 154 ? 6.585 0.654 -15.735 1.00 94.12 154 ALA A CA 1
ATOM 1165 C C . ALA A 1 154 ? 6.703 2.099 -15.269 1.00 94.12 154 ALA A C 1
ATOM 1167 O O . ALA A 1 154 ? 6.434 3.036 -16.022 1.00 94.12 154 ALA A O 1
ATOM 1168 N N . ARG A 1 155 ? 7.152 2.280 -14.026 1.00 93.88 155 ARG A N 1
ATOM 1169 C CA . ARG A 1 155 ? 7.337 3.594 -13.407 1.00 93.88 155 ARG A CA 1
ATOM 1170 C C . ARG A 1 155 ? 8.775 3.761 -12.939 1.00 93.88 155 ARG A C 1
ATOM 1172 O O . ARG A 1 155 ? 9.323 2.894 -12.259 1.00 93.88 155 ARG A O 1
ATOM 1179 N N . ILE A 1 156 ? 9.370 4.904 -13.271 1.00 93.75 156 ILE A N 1
ATOM 1180 C CA . ILE A 1 156 ? 10.685 5.324 -12.775 1.00 93.75 156 ILE A CA 1
ATOM 1181 C C . ILE A 1 156 ? 10.496 6.581 -11.933 1.00 93.75 156 ILE A C 1
ATOM 1183 O O . ILE A 1 156 ? 10.202 7.659 -12.459 1.00 93.75 156 ILE A O 1
ATOM 1187 N N . GLY A 1 157 ? 10.677 6.438 -10.623 1.00 91.19 157 GLY A N 1
ATOM 1188 C CA . GLY A 1 157 ? 10.643 7.544 -9.675 1.00 91.19 157 GLY A CA 1
ATOM 1189 C C . GLY A 1 157 ? 11.988 8.251 -9.604 1.00 91.19 157 GLY A C 1
ATOM 1190 O O . GLY A 1 157 ? 13.008 7.625 -9.317 1.00 91.19 157 GLY A O 1
ATOM 1191 N N . LEU A 1 158 ? 11.990 9.562 -9.823 1.00 89.75 158 LEU A N 1
ATOM 1192 C CA . LEU A 1 158 ? 13.184 10.399 -9.817 1.00 89.75 158 LEU A CA 1
ATOM 1193 C C . LEU A 1 158 ? 13.030 11.551 -8.824 1.00 89.75 158 LEU A C 1
ATOM 1195 O O . LEU A 1 158 ? 11.960 12.156 -8.717 1.00 89.75 158 LEU A O 1
ATOM 1199 N N . SER A 1 159 ? 14.123 11.908 -8.155 1.00 87.06 159 SER A N 1
ATOM 1200 C CA . SER A 1 159 ? 14.232 13.124 -7.349 1.00 87.06 159 SER A CA 1
ATOM 1201 C C . SER A 1 159 ? 15.430 13.966 -7.790 1.00 87.06 159 SER A C 1
ATOM 1203 O O . SER A 1 159 ? 16.434 13.445 -8.269 1.00 87.06 159 SER A O 1
ATOM 1205 N N . SER A 1 160 ? 15.348 15.284 -7.628 1.00 84.44 160 SER A N 1
ATOM 1206 C CA . SER A 1 160 ? 16.446 16.218 -7.892 1.00 84.44 160 SER A CA 1
ATOM 1207 C C . SER A 1 160 ? 16.625 17.158 -6.698 1.00 84.44 160 SER A C 1
ATOM 1209 O O . SER A 1 160 ? 16.164 18.300 -6.728 1.00 84.44 160 SER A O 1
ATOM 1211 N N . PRO A 1 161 ? 17.276 16.696 -5.611 1.00 69.38 161 PRO A N 1
ATOM 1212 C CA . PRO A 1 161 ? 17.348 17.453 -4.360 1.00 69.38 161 PRO A CA 1
ATOM 1213 C C . PRO A 1 161 ? 18.064 18.805 -4.486 1.00 69.38 161 PRO A C 1
ATOM 1215 O O . PRO A 1 161 ? 17.762 19.733 -3.744 1.00 69.38 161 PRO A O 1
ATOM 1218 N N . THR A 1 162 ? 19.026 18.918 -5.408 1.00 71.00 162 THR A N 1
ATOM 1219 C CA . THR A 1 162 ? 19.832 20.133 -5.630 1.00 71.00 162 THR A CA 1
ATOM 1220 C C . THR A 1 162 ? 19.546 20.808 -6.970 1.00 71.00 162 THR A C 1
ATOM 1222 O O . THR A 1 162 ? 20.177 21.812 -7.287 1.00 71.00 162 THR A O 1
ATOM 1225 N N . GLY A 1 163 ? 18.657 20.244 -7.797 1.00 68.62 163 GLY A N 1
ATOM 1226 C CA . GLY A 1 163 ? 18.448 20.681 -9.181 1.00 68.62 163 GLY A CA 1
ATOM 1227 C C . GLY A 1 163 ? 19.583 20.310 -10.149 1.00 68.62 163 GLY A C 1
ATOM 1228 O O . GLY A 1 163 ? 19.400 20.424 -11.357 1.00 68.62 163 GLY A O 1
ATOM 1229 N N . LEU A 1 164 ? 20.737 19.858 -9.641 1.00 68.50 164 LEU A N 1
ATOM 1230 C CA . LEU A 1 164 ? 21.950 19.603 -10.428 1.00 68.50 164 LEU A CA 1
ATOM 1231 C C . LEU A 1 164 ? 22.074 18.154 -10.905 1.00 68.50 164 LEU A C 1
ATOM 1233 O O . LEU A 1 164 ? 22.712 17.903 -11.923 1.00 68.50 164 LEU A O 1
ATOM 1237 N N . SER A 1 165 ? 21.491 17.201 -10.177 1.00 74.25 165 SER A N 1
ATOM 1238 C CA . SER A 1 165 ? 21.506 15.788 -10.549 1.00 74.25 165 SER A CA 1
ATOM 1239 C C . SER A 1 165 ? 20.211 15.096 -10.154 1.00 74.25 165 SER A C 1
ATOM 1241 O O . SER A 1 165 ? 19.635 15.367 -9.096 1.00 74.25 165 SER A O 1
ATOM 1243 N N . ARG A 1 166 ? 19.762 14.192 -11.026 1.00 83.75 166 ARG A N 1
ATOM 1244 C CA . ARG A 1 166 ? 18.638 13.303 -10.753 1.00 83.75 166 ARG A CA 1
ATOM 1245 C C . ARG A 1 166 ? 19.134 12.069 -10.015 1.00 83.75 166 ARG A C 1
ATOM 1247 O O . ARG A 1 166 ? 20.222 11.566 -10.280 1.00 83.75 166 ARG A O 1
ATOM 1254 N N . ARG A 1 167 ? 18.327 11.596 -9.079 1.00 86.38 167 ARG A N 1
ATOM 1255 C CA . ARG A 1 167 ? 18.504 10.336 -8.366 1.00 86.38 167 ARG A CA 1
ATOM 1256 C C . ARG A 1 167 ? 17.319 9.451 -8.679 1.00 86.38 167 ARG A C 1
ATOM 1258 O O . ARG A 1 167 ? 16.185 9.921 -8.622 1.00 86.38 167 ARG A O 1
ATOM 1265 N N . VAL A 1 168 ? 17.588 8.187 -8.976 1.00 90.06 168 VAL A N 1
ATOM 1266 C CA . VAL A 1 168 ? 16.541 7.173 -9.068 1.00 90.06 168 VAL A CA 1
ATOM 1267 C C . VAL A 1 168 ? 16.154 6.763 -7.656 1.00 90.06 168 VAL A C 1
ATOM 1269 O O . VAL A 1 168 ? 17.008 6.395 -6.852 1.00 90.06 168 VAL A O 1
ATOM 1272 N N . GLU A 1 169 ? 14.868 6.860 -7.352 1.00 87.69 169 GLU A N 1
ATOM 1273 C CA . GLU A 1 169 ? 14.301 6.476 -6.060 1.00 87.69 169 GLU A CA 1
ATOM 1274 C C . GLU A 1 169 ? 13.691 5.069 -6.144 1.00 87.69 169 GLU A C 1
ATOM 1276 O O . GLU A 1 169 ? 13.860 4.270 -5.220 1.00 87.69 169 GLU A O 1
ATOM 1281 N N . TYR A 1 170 ? 13.056 4.730 -7.273 1.00 90.25 170 TYR A N 1
ATOM 1282 C CA . TYR A 1 170 ? 12.544 3.388 -7.558 1.00 90.25 170 TYR A CA 1
ATOM 1283 C C . TYR A 1 170 ? 12.368 3.128 -9.064 1.00 90.25 170 TYR A C 1
ATOM 1285 O O . TYR A 1 170 ? 12.250 4.063 -9.859 1.00 90.25 170 TYR A O 1
ATOM 1293 N N . VAL A 1 171 ? 12.316 1.845 -9.426 1.00 93.62 171 VAL A N 1
ATOM 1294 C CA . VAL A 1 171 ? 11.915 1.307 -10.730 1.00 93.62 171 VAL A CA 1
ATOM 1295 C C . VAL A 1 171 ? 10.981 0.125 -10.478 1.00 93.62 171 VAL A C 1
ATOM 1297 O O . VAL A 1 171 ? 11.403 -0.899 -9.932 1.00 93.62 171 VAL A O 1
ATOM 1300 N N . THR A 1 172 ? 9.721 0.265 -10.873 1.00 94.00 172 THR A N 1
ATOM 1301 C CA . THR A 1 172 ? 8.705 -0.787 -10.743 1.00 94.00 172 THR A CA 1
ATOM 1302 C C . THR A 1 172 ? 8.115 -1.141 -12.098 1.00 94.00 172 THR A C 1
ATOM 1304 O O . THR A 1 172 ? 8.066 -0.308 -13.005 1.00 94.00 172 THR A O 1
ATOM 1307 N N . VAL A 1 173 ? 7.685 -2.393 -12.232 1.00 94.00 173 VAL A N 1
ATOM 1308 C CA . VAL A 1 173 ? 6.934 -2.893 -13.383 1.00 94.00 173 VAL A CA 1
ATOM 1309 C C . VAL A 1 173 ? 5.719 -3.640 -12.862 1.00 94.00 173 VAL A C 1
ATOM 1311 O O . VAL A 1 173 ? 5.832 -4.475 -11.968 1.00 94.00 173 VAL A O 1
ATOM 1314 N N . GLU A 1 174 ? 4.564 -3.352 -13.430 1.00 92.56 174 GLU A N 1
ATOM 1315 C CA . GLU A 1 174 ? 3.315 -4.032 -13.149 1.00 92.56 174 GLU A CA 1
ATOM 1316 C C . GLU A 1 174 ? 2.783 -4.664 -14.427 1.00 92.56 174 GLU A C 1
ATOM 1318 O O . GLU A 1 174 ? 2.675 -4.004 -15.457 1.00 92.56 174 GLU A O 1
ATOM 1323 N N . LEU A 1 175 ? 2.454 -5.948 -14.351 1.00 92.44 175 LEU A N 1
ATOM 1324 C CA . LEU A 1 175 ? 1.661 -6.646 -15.349 1.00 92.44 175 LEU A CA 1
ATOM 1325 C C . LEU A 1 175 ? 0.286 -6.926 -14.741 1.00 92.44 175 LEU A C 1
ATOM 1327 O O . LEU A 1 175 ? 0.195 -7.322 -13.579 1.00 92.44 175 LEU A O 1
ATOM 1331 N N . ALA A 1 176 ? -0.780 -6.754 -15.511 1.00 89.94 176 ALA A N 1
ATOM 1332 C CA . ALA A 1 176 ? -2.139 -7.025 -15.054 1.00 89.94 176 ALA A CA 1
ATOM 1333 C C . ALA A 1 176 ? -3.027 -7.481 -16.210 1.00 89.94 176 ALA A C 1
ATOM 1335 O O . ALA A 1 176 ? -2.790 -7.107 -17.360 1.00 89.94 176 ALA A O 1
ATOM 1336 N N . ARG A 1 177 ? -4.082 -8.251 -15.911 1.00 88.25 177 ARG A N 1
ATOM 1337 C CA . ARG A 1 177 ? -5.124 -8.554 -16.908 1.00 88.25 177 ARG A CA 1
ATOM 1338 C C . ARG A 1 177 ? -5.630 -7.241 -17.501 1.00 88.25 177 ARG A C 1
ATOM 1340 O O . ARG A 1 177 ? -6.052 -6.373 -16.737 1.00 88.25 177 ARG A O 1
ATOM 1347 N N . ASN A 1 178 ? -5.623 -7.102 -18.829 1.00 83.94 178 ASN A N 1
ATOM 1348 C CA . ASN A 1 178 ? -6.114 -5.876 -19.444 1.00 83.94 178 ASN A CA 1
ATOM 1349 C C . ASN A 1 178 ? -7.623 -5.769 -19.222 1.00 83.94 178 ASN A C 1
ATOM 1351 O O . ASN A 1 178 ? -8.434 -6.433 -19.868 1.00 83.94 178 ASN A O 1
ATOM 1355 N N . ARG A 1 179 ? -7.990 -4.925 -18.267 1.00 69.69 179 ARG A N 1
ATOM 1356 C CA . ARG A 1 179 ? -9.349 -4.468 -18.035 1.00 69.69 179 ARG A CA 1
ATOM 1357 C C . ARG A 1 179 ? -9.358 -2.967 -18.282 1.00 69.69 179 ARG A C 1
ATOM 1359 O O . ARG A 1 179 ? -8.342 -2.312 -18.041 1.00 69.69 179 ARG A O 1
ATOM 1366 N N . PRO A 1 180 ? -10.487 -2.394 -18.730 1.00 58.72 180 PRO A N 1
ATOM 1367 C CA . PRO A 1 180 ? -10.651 -0.949 -18.689 1.00 58.72 180 PRO A CA 1
ATOM 1368 C C . PRO A 1 180 ? -10.239 -0.471 -17.297 1.00 58.72 180 PRO A C 1
ATOM 1370 O O . PRO A 1 180 ? -10.723 -1.027 -16.314 1.00 58.72 180 PRO A O 1
ATOM 1373 N N . ARG A 1 181 ? -9.310 0.489 -17.211 1.00 54.62 181 ARG A N 1
ATOM 1374 C CA . ARG A 1 181 ? -8.854 1.033 -15.929 1.00 54.62 181 ARG A CA 1
ATOM 1375 C C . ARG A 1 181 ? -10.083 1.620 -15.235 1.00 54.62 181 ARG A C 1
ATOM 1377 O O . ARG A 1 181 ? -10.563 2.688 -15.620 1.00 54.62 181 ARG A O 1
ATOM 1384 N N . GLU A 1 182 ? -10.654 0.866 -14.301 1.00 51.88 182 GLU A N 1
ATOM 1385 C CA . GLU A 1 182 ? -11.862 1.252 -13.586 1.00 51.88 182 GLU A CA 1
ATOM 1386 C C . GLU A 1 182 ? -11.471 2.385 -12.641 1.00 51.88 182 GLU A C 1
ATOM 1388 O O . GLU A 1 182 ? -10.995 2.152 -11.545 1.00 51.88 182 GLU A O 1
ATOM 1393 N N . THR A 1 183 ? -11.659 3.616 -13.120 1.00 52.88 183 THR A N 1
ATOM 1394 C CA . THR A 1 183 ? -11.726 4.872 -12.361 1.00 52.88 183 THR A CA 1
ATOM 1395 C C . THR A 1 183 ? -10.472 5.329 -11.579 1.00 52.88 183 THR A C 1
ATOM 1397 O O . THR A 1 183 ? -9.859 4.618 -10.798 1.00 52.88 183 THR A O 1
ATOM 1400 N N . THR A 1 184 ? -10.101 6.607 -11.742 1.00 61.97 184 THR A N 1
ATOM 1401 C CA . THR A 1 184 ? -9.153 7.314 -10.847 1.00 61.97 184 THR A CA 1
ATOM 1402 C C . THR A 1 184 ? -9.844 7.943 -9.633 1.00 61.97 184 THR A C 1
ATOM 1404 O O . THR A 1 184 ? -9.195 8.560 -8.791 1.00 61.97 184 THR A O 1
ATOM 1407 N N . GLN A 1 185 ? -11.170 7.827 -9.562 1.00 69.94 185 GLN A N 1
ATOM 1408 C CA . GLN A 1 185 ? -12.003 8.266 -8.451 1.00 69.94 185 GLN A CA 1
ATOM 1409 C C . GLN A 1 185 ? -12.307 7.094 -7.525 1.00 69.94 185 GLN A C 1
ATOM 1411 O O . GLN A 1 185 ? -12.583 5.984 -7.990 1.00 69.94 185 GLN A O 1
ATOM 1416 N N . ALA A 1 186 ? -12.319 7.382 -6.227 1.00 73.75 186 ALA A N 1
ATOM 1417 C CA . ALA A 1 186 ? -12.761 6.457 -5.202 1.00 73.75 186 ALA A CA 1
ATOM 1418 C C . ALA A 1 186 ? -14.156 5.900 -5.511 1.00 73.75 186 ALA A C 1
ATOM 1420 O O . ALA A 1 186 ? -15.104 6.646 -5.764 1.00 73.75 186 ALA A O 1
ATOM 1421 N N . SER A 1 187 ? -14.278 4.580 -5.435 1.00 73.56 187 SER A N 1
ATOM 1422 C CA . SER A 1 187 ? -15.563 3.893 -5.490 1.00 73.56 187 SER A CA 1
ATOM 1423 C C . SER A 1 187 ? -16.206 3.833 -4.099 1.00 73.56 187 SER A C 1
ATOM 1425 O O . SER A 1 187 ? -15.495 3.824 -3.086 1.00 73.56 187 SER A O 1
ATOM 1427 N N . PRO A 1 188 ? -17.549 3.771 -4.013 1.00 72.31 188 PRO A N 1
ATOM 1428 C CA . PRO A 1 188 ? -18.231 3.461 -2.764 1.00 72.31 188 PRO A CA 1
ATOM 1429 C C . PRO A 1 188 ? -17.723 2.146 -2.172 1.00 72.31 188 PRO A C 1
ATOM 1431 O O . PRO A 1 188 ? -17.443 1.192 -2.897 1.00 72.31 188 PRO A O 1
ATOM 1434 N N . VAL A 1 189 ? -17.642 2.091 -0.845 1.00 75.56 189 VAL A N 1
ATOM 1435 C CA . VAL A 1 189 ? -17.248 0.873 -0.138 1.00 75.56 189 VAL A CA 1
ATOM 1436 C C . VAL A 1 189 ? -18.356 -0.171 -0.261 1.00 75.56 189 VAL A C 1
ATOM 1438 O O . VAL A 1 189 ? -19.493 0.120 0.124 1.00 75.56 189 VAL A O 1
ATOM 1441 N N . PRO A 1 190 ? -18.047 -1.392 -0.723 1.00 71.56 190 PRO A N 1
ATOM 1442 C CA . PRO A 1 190 ? -19.015 -2.475 -0.722 1.00 71.56 190 PRO A CA 1
ATOM 1443 C C . PRO A 1 190 ? -19.418 -2.849 0.712 1.00 71.56 190 PRO A C 1
ATOM 1445 O O . PRO A 1 190 ? -18.563 -3.086 1.570 1.00 71.56 190 PRO A O 1
ATOM 1448 N N . ALA A 1 191 ? -20.723 -2.904 0.992 1.00 76.38 191 ALA A N 1
ATOM 1449 C CA . ALA A 1 191 ? -21.244 -3.192 2.331 1.00 76.38 191 ALA A CA 1
ATOM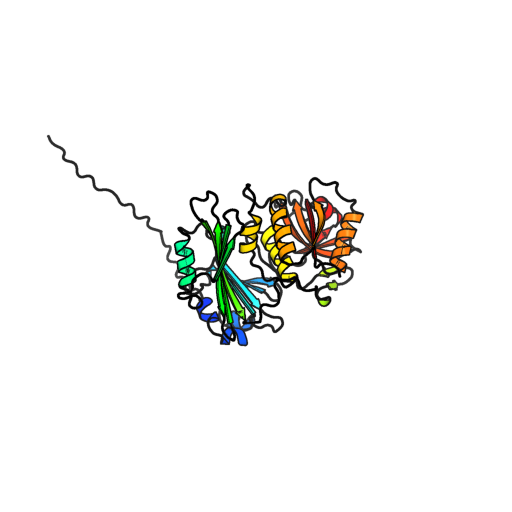 1450 C C . ALA A 1 191 ? -20.802 -4.573 2.853 1.00 76.38 191 ALA A C 1
ATOM 1452 O O . ALA A 1 191 ? -20.684 -4.774 4.061 1.00 76.38 191 ALA A O 1
ATOM 1453 N N . GLU A 1 192 ? -20.507 -5.512 1.953 1.00 82.44 192 GLU A N 1
ATOM 1454 C CA . GLU A 1 192 ? -19.989 -6.846 2.261 1.00 82.44 192 GLU A CA 1
ATOM 1455 C C . GLU A 1 192 ? -18.599 -6.855 2.918 1.00 82.44 192 GLU A C 1
ATOM 1457 O O . GLU A 1 192 ? -18.214 -7.865 3.520 1.00 82.44 192 GLU A O 1
ATOM 1462 N N . ASN A 1 193 ? -17.855 -5.747 2.839 1.00 88.38 193 ASN A N 1
ATOM 1463 C CA . ASN A 1 193 ? -16.584 -5.604 3.539 1.00 88.38 193 ASN A CA 1
ATOM 1464 C C . ASN A 1 193 ? -16.790 -5.411 5.046 1.00 88.38 193 ASN A C 1
ATOM 1466 O O . ASN A 1 193 ? -15.881 -5.690 5.820 1.00 88.38 193 ASN A O 1
ATOM 1470 N N . LEU A 1 194 ? -17.973 -4.990 5.504 1.00 92.50 194 LEU A N 1
ATOM 1471 C CA . LEU A 1 194 ? -18.255 -4.852 6.928 1.00 92.50 194 LEU A CA 1
ATOM 1472 C C . LEU A 1 194 ? -18.726 -6.190 7.518 1.00 92.50 194 LEU A C 1
ATOM 1474 O O . LEU A 1 194 ? -19.810 -6.687 7.212 1.00 92.50 194 LEU A O 1
ATOM 1478 N N . ARG A 1 195 ? -17.913 -6.778 8.399 1.00 93.50 195 ARG A N 1
ATOM 1479 C CA . ARG A 1 195 ? -18.148 -8.097 8.996 1.00 93.50 195 ARG A CA 1
ATOM 1480 C C . ARG A 1 195 ? -18.301 -8.036 10.504 1.00 93.50 195 ARG A C 1
ATOM 1482 O O . ARG A 1 195 ? -17.682 -7.228 11.194 1.00 93.50 195 ARG A O 1
ATOM 1489 N N . ARG A 1 196 ? -19.118 -8.952 11.025 1.00 94.69 196 ARG A N 1
ATOM 1490 C CA . ARG A 1 196 ? -19.346 -9.127 12.458 1.00 94.69 196 ARG A CA 1
ATOM 1491 C C . ARG A 1 196 ? -18.984 -10.546 12.879 1.00 94.69 196 ARG A C 1
ATOM 1493 O O . ARG A 1 196 ? -19.549 -11.508 12.368 1.00 94.69 196 ARG A O 1
ATOM 1500 N N . GLU A 1 197 ? -18.077 -10.660 13.841 1.00 94.81 197 GLU A N 1
ATOM 1501 C CA . GLU A 1 197 ? -17.704 -11.916 14.497 1.00 94.81 197 GLU A CA 1
ATOM 1502 C C . GLU A 1 197 ? -17.951 -11.754 16.003 1.00 94.81 197 GLU A C 1
ATOM 1504 O O . GLU A 1 197 ? -17.235 -11.029 16.697 1.00 94.81 197 GLU A O 1
ATOM 1509 N N . GLY A 1 198 ? -19.014 -12.383 16.517 1.00 94.44 198 GLY A N 1
ATOM 1510 C CA . GLY A 1 198 ? -19.465 -12.151 17.892 1.00 94.44 198 GLY A CA 1
ATOM 1511 C C . GLY A 1 198 ? -19.822 -10.677 18.133 1.00 94.44 198 GLY A C 1
ATOM 1512 O O . GLY A 1 198 ? -20.621 -10.093 17.398 1.00 94.44 198 GLY A O 1
ATOM 1513 N N . SER A 1 199 ? -19.228 -10.069 19.162 1.00 95.00 199 SER A N 1
ATOM 1514 C CA . SER A 1 199 ? -19.376 -8.642 19.490 1.00 95.00 199 SER A CA 1
ATOM 1515 C C . SER A 1 199 ? -18.478 -7.715 18.663 1.00 95.00 199 SER A C 1
ATOM 1517 O O . SER A 1 199 ? -18.699 -6.504 18.651 1.00 95.00 199 SER A O 1
ATOM 1519 N N . THR A 1 200 ? -17.503 -8.261 17.933 1.00 97.31 200 THR A N 1
ATOM 1520 C CA . THR A 1 200 ? -16.544 -7.476 17.156 1.00 97.31 200 THR A CA 1
ATOM 1521 C C . THR A 1 200 ? -17.125 -7.103 15.793 1.00 97.31 200 THR A C 1
ATOM 1523 O O . THR A 1 200 ? -17.584 -7.973 15.051 1.00 97.31 200 THR A O 1
ATOM 1526 N N . LEU A 1 201 ? -17.058 -5.818 15.445 1.00 97.19 201 LEU A N 1
ATOM 1527 C CA . LEU A 1 201 ? -17.331 -5.292 14.107 1.00 97.19 201 LEU A CA 1
ATOM 1528 C C . LEU A 1 201 ? -16.008 -4.881 13.455 1.00 97.19 201 LEU A C 1
ATOM 1530 O O . LEU A 1 201 ? -15.212 -4.176 14.078 1.00 97.19 201 LEU A O 1
ATOM 1534 N N . PHE A 1 202 ? -15.757 -5.307 12.221 1.00 95.88 202 PHE A N 1
ATOM 1535 C CA . PHE A 1 202 ? -14.531 -4.959 11.509 1.00 95.88 202 PHE A CA 1
ATOM 1536 C C . PHE A 1 202 ? -14.720 -4.928 9.994 1.00 95.88 202 PHE A C 1
ATOM 1538 O O . PHE A 1 202 ? -15.640 -5.526 9.445 1.00 95.88 202 PHE A O 1
ATOM 1545 N N . ILE A 1 203 ? -13.806 -4.233 9.337 1.00 93.62 203 ILE A N 1
ATOM 1546 C CA . ILE A 1 203 ? -13.676 -4.120 7.897 1.00 93.62 203 ILE A CA 1
ATOM 1547 C C . ILE A 1 203 ? -12.739 -5.229 7.419 1.00 93.62 203 ILE A C 1
ATOM 1549 O O . ILE A 1 203 ? -11.595 -5.338 7.868 1.00 93.62 203 ILE A O 1
ATOM 1553 N N . ASP A 1 204 ? -13.246 -6.048 6.514 1.00 87.75 204 ASP A N 1
ATOM 1554 C CA . ASP A 1 204 ? -12.525 -7.064 5.763 1.00 87.75 204 ASP A CA 1
ATOM 1555 C C . ASP A 1 204 ? -12.216 -6.558 4.342 1.00 87.75 204 ASP A C 1
ATOM 1557 O O . ASP A 1 204 ? -12.689 -5.502 3.922 1.00 87.75 204 ASP A O 1
ATOM 1561 N N . GLY A 1 205 ? -11.394 -7.292 3.594 1.00 82.25 205 GLY A N 1
ATOM 1562 C CA . GLY A 1 205 ? -11.130 -6.991 2.182 1.00 82.25 205 GLY A CA 1
ATOM 1563 C C . GLY A 1 205 ? -10.239 -5.771 1.917 1.00 82.25 205 GLY A C 1
ATOM 1564 O O . GLY A 1 205 ? -10.066 -5.398 0.761 1.00 82.25 205 GLY A O 1
ATOM 1565 N N . ILE A 1 206 ? -9.638 -5.158 2.947 1.00 87.25 206 ILE A N 1
ATOM 1566 C CA . ILE A 1 206 ? -8.590 -4.140 2.766 1.00 87.25 206 ILE A CA 1
ATOM 1567 C C . ILE A 1 206 ? -7.336 -4.835 2.221 1.00 87.25 206 ILE A C 1
ATOM 1569 O O . ILE A 1 206 ? -6.740 -5.624 2.968 1.00 87.25 206 ILE A O 1
ATOM 1573 N N . PRO A 1 207 ? -6.878 -4.513 0.994 1.00 83.81 207 PRO A N 1
ATOM 1574 C CA . PRO A 1 207 ? -5.702 -5.151 0.413 1.00 83.81 207 PRO A CA 1
ATOM 1575 C C . PRO A 1 207 ? -4.483 -4.995 1.320 1.00 83.81 207 PRO A C 1
ATOM 1577 O O . PRO A 1 207 ? -4.276 -3.943 1.943 1.00 83.81 207 PRO A O 1
ATOM 1580 N N . MET A 1 208 ? -3.665 -6.036 1.431 1.00 85.19 208 MET A N 1
ATOM 1581 C CA . MET A 1 208 ? -2.386 -5.925 2.118 1.00 85.19 208 MET A CA 1
ATOM 1582 C C . MET A 1 208 ? -1.341 -5.325 1.180 1.00 85.19 208 MET A C 1
ATOM 1584 O O . MET A 1 208 ? -1.135 -5.803 0.073 1.00 85.19 208 MET A O 1
ATOM 1588 N N . VAL A 1 209 ? -0.616 -4.329 1.684 1.00 83.56 209 VAL A N 1
ATOM 1589 C CA . VAL A 1 209 ? 0.629 -3.832 1.090 1.00 83.56 209 VAL A CA 1
ATOM 1590 C C . VAL A 1 209 ? 1.695 -3.981 2.160 1.00 83.56 209 VAL A C 1
ATOM 1592 O O . VAL A 1 209 ? 1.538 -3.440 3.260 1.00 83.56 209 VAL A O 1
ATOM 1595 N N . GLN A 1 210 ? 2.735 -4.764 1.876 1.00 80.00 210 GLN A N 1
ATOM 1596 C CA . GLN A 1 210 ? 3.800 -5.013 2.841 1.00 80.00 210 GLN A CA 1
ATOM 1597 C C . GLN A 1 210 ? 4.884 -3.948 2.737 1.00 80.00 210 GLN A C 1
ATOM 1599 O O . GLN A 1 210 ? 5.491 -3.781 1.692 1.00 80.00 210 GLN A O 1
ATOM 1604 N N . GLN A 1 211 ? 5.172 -3.263 3.843 1.00 74.69 211 GLN A N 1
ATOM 1605 C CA . GLN A 1 211 ? 6.145 -2.162 3.844 1.00 74.69 211 GLN A CA 1
ATOM 1606 C C . GLN A 1 211 ? 7.623 -2.598 3.787 1.00 74.69 211 GLN A C 1
ATOM 1608 O O . GLN A 1 211 ? 8.509 -1.756 3.623 1.00 74.69 211 GLN A O 1
ATOM 1613 N N . GLY A 1 212 ? 7.917 -3.877 4.048 1.00 74.19 212 GLY A N 1
ATOM 1614 C CA . GLY A 1 212 ? 9.284 -4.360 4.269 1.00 74.19 212 GLY A CA 1
ATOM 1615 C C . GLY A 1 212 ? 10.038 -3.609 5.387 1.00 74.19 212 GLY A C 1
ATOM 1616 O O . GLY A 1 212 ? 9.467 -2.860 6.186 1.00 74.19 212 GLY A O 1
ATOM 1617 N N . GLN A 1 213 ? 11.361 -3.778 5.451 1.00 64.62 213 GLN A N 1
ATOM 1618 C CA . GLN A 1 213 ? 12.217 -3.152 6.477 1.00 64.62 213 GLN A CA 1
ATOM 1619 C C . GLN A 1 213 ? 12.636 -1.697 6.155 1.00 64.62 213 GLN A C 1
ATOM 1621 O O . GLN A 1 213 ? 13.600 -1.187 6.715 1.00 64.62 213 GLN A O 1
ATOM 1626 N N . LYS A 1 214 ? 11.896 -0.993 5.286 1.00 69.44 214 LYS A N 1
ATOM 1627 C CA . LYS A 1 214 ? 12.299 0.299 4.684 1.00 69.44 214 LYS A CA 1
ATOM 1628 C C . LYS A 1 214 ? 11.800 1.549 5.417 1.00 69.44 214 LYS A C 1
ATOM 1630 O O . LYS A 1 214 ? 11.994 2.666 4.952 1.00 69.44 214 LYS A O 1
ATOM 1635 N N . GLY A 1 215 ? 11.068 1.384 6.521 1.00 71.19 215 GLY A N 1
ATOM 1636 C CA . GLY A 1 215 ? 10.374 2.500 7.184 1.00 71.19 215 GLY A CA 1
ATOM 1637 C C . GLY A 1 215 ? 9.149 3.027 6.415 1.00 71.19 215 GLY A C 1
ATOM 1638 O O . GLY A 1 215 ? 8.647 4.110 6.711 1.00 71.19 215 GLY A O 1
ATOM 1639 N N . TYR A 1 216 ? 8.628 2.248 5.463 1.00 79.44 216 TYR A N 1
ATOM 1640 C CA . TYR A 1 216 ? 7.518 2.597 4.565 1.00 79.44 216 TYR A CA 1
ATOM 1641 C C . TYR A 1 216 ? 6.122 2.433 5.199 1.00 79.44 216 TYR A C 1
ATOM 1643 O O . TYR A 1 216 ? 5.125 2.281 4.499 1.00 79.44 216 TYR A O 1
ATOM 1651 N N . CYS A 1 217 ? 6.014 2.506 6.528 1.00 84.19 217 CYS A N 1
ATOM 1652 C CA . CYS A 1 217 ? 4.740 2.319 7.231 1.00 84.19 217 CYS A CA 1
ATOM 1653 C C . CYS A 1 217 ? 3.637 3.275 6.742 1.00 84.19 217 CYS A C 1
ATOM 1655 O O . CYS A 1 217 ? 2.499 2.852 6.548 1.00 84.19 217 CYS A O 1
ATOM 1657 N N . ALA A 1 218 ? 3.969 4.546 6.491 1.00 83.19 218 ALA A N 1
ATOM 1658 C CA . ALA A 1 218 ? 3.020 5.535 5.986 1.00 83.19 218 ALA A CA 1
ATOM 1659 C C . ALA A 1 218 ? 2.615 5.309 4.518 1.00 83.19 218 ALA A C 1
ATOM 1661 O O . ALA A 1 218 ? 1.413 5.195 4.274 1.00 83.19 218 ALA A O 1
ATOM 1662 N N . PRO A 1 219 ? 3.547 5.202 3.543 1.00 84.50 219 PRO A N 1
ATOM 1663 C CA . PRO A 1 219 ? 3.169 4.938 2.155 1.00 84.50 219 PRO A CA 1
ATOM 1664 C C . PRO A 1 219 ? 2.439 3.604 1.981 1.00 84.50 219 PRO A C 1
ATOM 1666 O O . PRO A 1 219 ? 1.439 3.568 1.272 1.00 84.50 219 PRO A O 1
ATOM 1669 N N . ALA A 1 220 ? 2.848 2.540 2.680 1.00 86.12 220 ALA A N 1
ATOM 1670 C CA . ALA A 1 220 ? 2.130 1.268 2.639 1.00 86.12 220 ALA A CA 1
ATOM 1671 C C . ALA A 1 220 ? 0.716 1.407 3.222 1.00 86.12 220 ALA A C 1
ATOM 1673 O O . ALA A 1 220 ? -0.249 0.992 2.592 1.00 86.12 220 ALA A O 1
ATOM 1674 N N . THR A 1 221 ? 0.559 2.044 4.388 1.00 88.62 221 THR A N 1
ATOM 1675 C CA . THR A 1 221 ? -0.767 2.271 4.991 1.00 88.62 221 THR A CA 1
ATOM 1676 C C . THR A 1 221 ? -1.683 3.074 4.069 1.00 88.62 221 THR A C 1
ATOM 1678 O O . THR A 1 221 ? -2.846 2.712 3.901 1.00 88.62 221 THR A O 1
ATOM 1681 N N . LEU A 1 222 ? -1.165 4.126 3.433 1.00 87.75 222 LEU A N 1
ATOM 1682 C CA . LEU A 1 222 ? -1.933 4.925 2.485 1.00 87.75 222 LEU A CA 1
ATOM 1683 C C . LEU A 1 222 ? -2.298 4.132 1.224 1.00 87.75 222 LEU A C 1
ATOM 1685 O O . LEU A 1 222 ? -3.453 4.183 0.805 1.00 87.75 222 LEU A O 1
ATOM 1689 N N . ALA A 1 223 ? -1.367 3.350 0.667 1.00 87.50 223 ALA A N 1
ATOM 1690 C CA . ALA A 1 223 ? -1.640 2.486 -0.482 1.00 87.50 223 ALA A CA 1
ATOM 1691 C C . ALA A 1 223 ? -2.809 1.537 -0.200 1.00 87.50 223 ALA A C 1
ATOM 1693 O O . ALA A 1 223 ? -3.702 1.386 -1.027 1.00 87.50 223 ALA A O 1
ATOM 1694 N N . ARG A 1 224 ? -2.850 0.949 1.002 1.00 89.88 224 ARG A N 1
ATOM 1695 C CA . ARG A 1 224 ? -3.939 0.056 1.423 1.00 89.88 224 ARG A CA 1
ATOM 1696 C C . ARG A 1 224 ? -5.294 0.756 1.451 1.00 89.88 224 ARG A C 1
ATOM 1698 O O . ARG A 1 224 ? -6.275 0.178 1.001 1.00 89.88 224 ARG A O 1
ATOM 1705 N N . VAL A 1 225 ? -5.351 1.988 1.958 1.00 90.38 225 VAL A N 1
ATOM 1706 C CA . VAL A 1 225 ? -6.595 2.776 1.998 1.00 90.38 225 VAL A CA 1
ATOM 1707 C C . VAL A 1 225 ? -7.051 3.157 0.593 1.00 90.38 225 VAL A C 1
ATOM 1709 O O . VAL A 1 225 ? -8.224 3.015 0.279 1.00 90.38 225 VAL A O 1
ATOM 1712 N N . LEU A 1 226 ? -6.138 3.602 -0.270 1.00 87.88 226 LEU A N 1
ATOM 1713 C CA . LEU A 1 226 ? -6.469 3.977 -1.646 1.00 87.88 226 LEU A CA 1
ATOM 1714 C C . LEU A 1 226 ? -6.957 2.770 -2.455 1.00 87.88 226 LEU A C 1
ATOM 1716 O O . LEU A 1 226 ? -8.033 2.838 -3.047 1.00 87.88 226 LEU A O 1
ATOM 1720 N N . ARG A 1 227 ? -6.245 1.637 -2.385 1.00 85.88 227 ARG A N 1
ATOM 1721 C CA . ARG A 1 227 ? -6.657 0.386 -3.040 1.00 85.88 227 ARG A CA 1
ATOM 1722 C C . ARG A 1 227 ? -7.985 -0.141 -2.496 1.00 85.88 227 ARG A C 1
ATOM 1724 O O . ARG A 1 227 ? -8.779 -0.677 -3.257 1.00 85.88 227 ARG A O 1
ATOM 1731 N N . TYR A 1 228 ? -8.266 0.047 -1.204 1.00 87.81 228 TYR A N 1
ATOM 1732 C CA . TYR A 1 228 ? -9.570 -0.289 -0.623 1.00 87.81 228 TYR A CA 1
ATOM 1733 C C . TYR A 1 228 ? -10.728 0.502 -1.254 1.00 87.81 228 TYR A C 1
ATOM 1735 O O . TYR A 1 228 ? -11.824 -0.031 -1.399 1.00 87.81 228 TYR A O 1
ATOM 1743 N N . TYR A 1 229 ? -10.474 1.735 -1.695 1.00 87.00 229 TYR A N 1
ATOM 1744 C CA . TYR A 1 229 ? -11.429 2.549 -2.451 1.00 87.00 229 TYR A CA 1
ATOM 1745 C C . TYR A 1 229 ? -11.334 2.353 -3.977 1.00 87.00 229 TYR A C 1
ATOM 1747 O O . TYR A 1 229 ? -11.898 3.146 -4.730 1.00 87.00 229 TYR A O 1
ATOM 1755 N N . GLY A 1 230 ? -10.633 1.317 -4.447 1.00 80.12 230 GLY A N 1
ATOM 1756 C CA . GLY A 1 230 ? -10.480 1.003 -5.872 1.00 80.12 230 GLY A CA 1
ATOM 1757 C C . GLY A 1 230 ? -9.461 1.870 -6.614 1.00 80.12 230 GLY A C 1
ATOM 1758 O O . GLY A 1 230 ? -9.393 1.818 -7.835 1.00 80.12 230 GLY A O 1
ATOM 1759 N N . ILE A 1 231 ? -8.662 2.672 -5.906 1.00 79.81 231 ILE A N 1
ATOM 1760 C CA . ILE A 1 231 ? -7.619 3.490 -6.527 1.00 79.81 231 ILE A CA 1
ATOM 1761 C C . ILE A 1 231 ? -6.332 2.677 -6.579 1.00 79.81 231 ILE A C 1
ATOM 1763 O O . ILE A 1 231 ? -5.657 2.474 -5.564 1.00 79.81 231 ILE A O 1
ATOM 1767 N N . GLU A 1 232 ? -5.987 2.232 -7.782 1.00 75.88 232 GLU A N 1
ATOM 1768 C CA . GLU A 1 232 ? -4.719 1.558 -8.038 1.00 75.88 232 GLU A CA 1
ATOM 1769 C C . GLU A 1 232 ? -3.551 2.515 -7.787 1.00 75.88 232 GLU A C 1
ATOM 1771 O O . GLU A 1 232 ? -3.437 3.580 -8.397 1.00 75.88 232 GLU A O 1
ATOM 1776 N N . THR A 1 233 ? -2.692 2.142 -6.843 1.00 76.31 233 THR A N 1
ATOM 1777 C CA . THR A 1 233 ? -1.548 2.950 -6.421 1.00 76.31 233 THR A CA 1
ATOM 1778 C C . THR A 1 233 ? -0.398 2.064 -5.965 1.00 76.31 233 THR A C 1
ATOM 1780 O O . THR A 1 233 ? -0.605 0.972 -5.419 1.00 76.31 233 THR A O 1
ATOM 1783 N N . ASP A 1 234 ? 0.818 2.553 -6.173 1.00 82.12 234 ASP A N 1
ATOM 1784 C CA . ASP A 1 234 ? 2.063 1.901 -5.792 1.00 82.12 234 ASP A CA 1
ATOM 1785 C C . ASP A 1 234 ? 2.670 2.568 -4.544 1.00 82.12 234 ASP A C 1
ATOM 1787 O O . ASP A 1 234 ? 2.696 3.795 -4.413 1.00 82.12 234 ASP A O 1
ATOM 1791 N N . MET A 1 235 ? 3.172 1.771 -3.593 1.00 84.56 235 MET A N 1
ATOM 1792 C CA . MET A 1 235 ? 3.716 2.338 -2.353 1.00 84.56 235 MET A CA 1
ATOM 1793 C C . MET A 1 235 ? 5.013 3.122 -2.566 1.00 84.56 235 MET A C 1
ATOM 1795 O O . MET A 1 235 ? 5.285 4.030 -1.785 1.00 84.56 235 MET A O 1
ATOM 1799 N N . HIS A 1 236 ? 5.818 2.805 -3.583 1.00 84.75 236 HIS A N 1
ATOM 1800 C CA . HIS A 1 236 ? 7.051 3.535 -3.873 1.00 84.75 236 HIS A CA 1
ATOM 1801 C C . HIS A 1 236 ? 6.740 4.892 -4.501 1.00 84.75 236 HIS A C 1
ATOM 1803 O O . HIS A 1 236 ? 7.380 5.889 -4.158 1.00 84.75 236 HIS A O 1
ATOM 1809 N N . GLU A 1 237 ? 5.703 4.962 -5.337 1.00 84.19 237 GLU A N 1
ATOM 1810 C CA . GLU A 1 237 ? 5.134 6.233 -5.785 1.00 84.19 237 GLU A CA 1
ATOM 1811 C C . GLU A 1 237 ? 4.688 7.083 -4.591 1.00 84.19 237 GLU A C 1
ATOM 1813 O O . GLU A 1 237 ? 5.116 8.232 -4.450 1.00 84.19 237 GLU A O 1
ATOM 1818 N N . LEU A 1 238 ? 3.900 6.512 -3.677 1.00 83.94 238 LEU A N 1
ATOM 1819 C CA . LEU A 1 238 ? 3.488 7.232 -2.474 1.00 83.94 238 LEU A CA 1
ATOM 1820 C C . LEU A 1 238 ? 4.682 7.613 -1.601 1.00 83.94 238 LEU A C 1
ATOM 1822 O O . LEU A 1 238 ? 4.700 8.717 -1.074 1.00 83.94 238 LEU A O 1
ATOM 1826 N N . ALA A 1 239 ? 5.702 6.767 -1.462 1.00 81.00 239 ALA A N 1
ATOM 1827 C CA . ALA A 1 239 ? 6.907 7.101 -0.707 1.00 81.00 239 ALA A CA 1
ATOM 1828 C C . ALA A 1 239 ? 7.611 8.323 -1.314 1.00 81.00 239 ALA A C 1
ATOM 1830 O O . ALA A 1 239 ? 7.897 9.288 -0.602 1.00 81.00 239 ALA A O 1
ATOM 1831 N N . LEU A 1 240 ? 7.780 8.346 -2.640 1.00 81.06 240 LEU A N 1
ATOM 1832 C CA . LEU A 1 240 ? 8.333 9.491 -3.358 1.00 81.06 240 LEU A CA 1
ATOM 1833 C C . LEU A 1 240 ? 7.506 10.759 -3.103 1.00 81.06 240 LEU A C 1
ATOM 1835 O O . LEU A 1 240 ? 8.078 11.812 -2.820 1.00 81.06 240 LEU A O 1
ATOM 1839 N N . LEU A 1 241 ? 6.177 10.670 -3.152 1.00 77.12 241 LEU A N 1
ATOM 1840 C CA . LEU A 1 241 ? 5.275 11.808 -2.950 1.00 77.12 241 LEU A CA 1
ATOM 1841 C C . LEU A 1 241 ? 5.150 12.250 -1.481 1.00 77.12 241 LEU A C 1
ATOM 1843 O O . LEU A 1 241 ? 4.912 13.427 -1.219 1.00 77.12 241 LEU A O 1
ATOM 1847 N N . LEU A 1 242 ? 5.287 11.341 -0.516 1.00 74.50 242 LEU A N 1
ATOM 1848 C CA . LEU A 1 242 ? 5.191 11.629 0.920 1.00 74.50 242 LEU A CA 1
ATOM 1849 C C . LEU A 1 242 ? 6.506 12.187 1.484 1.00 74.50 242 LEU A C 1
ATOM 1851 O O . LEU A 1 242 ? 6.477 12.954 2.441 1.00 74.50 242 LEU A O 1
ATOM 1855 N N . GLU A 1 243 ? 7.653 11.886 0.870 1.00 67.38 243 GLU A N 1
ATOM 1856 C CA . GLU A 1 243 ? 8.955 12.469 1.226 1.00 67.38 243 GLU A CA 1
ATOM 1857 C C . GLU A 1 243 ? 9.120 13.932 0.748 1.00 67.38 243 GLU A C 1
ATOM 1859 O O . GLU A 1 243 ? 10.238 14.445 0.657 1.00 67.38 243 GLU A O 1
ATOM 1864 N N . THR A 1 244 ? 8.053 14.612 0.311 1.00 52.22 244 THR A N 1
ATOM 1865 C CA . THR A 1 244 ? 8.089 16.051 -0.001 1.00 52.22 244 THR A CA 1
ATOM 1866 C C . THR A 1 244 ? 7.831 16.863 1.266 1.00 52.22 244 THR A C 1
ATOM 1868 O O . THR A 1 244 ? 6.700 17.250 1.529 1.00 52.22 244 THR A O 1
ATOM 1871 N N . ASP A 1 245 ? 8.881 17.081 2.057 1.00 42.00 245 ASP A N 1
ATOM 1872 C CA . ASP A 1 245 ? 9.247 18.366 2.673 1.00 42.00 245 ASP A CA 1
ATOM 1873 C C . ASP A 1 245 ? 10.577 18.191 3.438 1.00 42.00 245 ASP A C 1
ATOM 1875 O O . ASP A 1 245 ? 10.915 17.105 3.916 1.00 42.00 245 ASP A O 1
ATOM 1879 N N . ALA A 1 246 ? 11.390 19.251 3.470 1.00 32.25 246 ALA A N 1
ATOM 1880 C CA . ALA A 1 246 ? 12.795 19.243 3.881 1.00 32.25 246 ALA A CA 1
ATOM 1881 C C . ALA A 1 246 ? 13.013 18.677 5.301 1.00 32.25 246 ALA A C 1
ATOM 1883 O O . ALA A 1 246 ? 12.860 19.395 6.288 1.00 32.25 246 ALA A O 1
ATOM 1884 N N . GLY A 1 247 ? 13.388 17.398 5.436 1.00 35.81 247 GLY A N 1
ATOM 1885 C CA . GLY A 1 247 ? 13.627 16.868 6.782 1.00 35.81 247 GLY A CA 1
ATOM 1886 C C . GLY A 1 247 ? 14.016 15.408 6.990 1.00 35.81 247 GLY A C 1
ATOM 1887 O O . GLY A 1 247 ? 14.304 15.095 8.143 1.00 35.81 247 GLY A O 1
ATOM 1888 N N . GLY A 1 248 ? 14.051 14.558 5.954 1.00 37.56 248 GLY A N 1
ATOM 1889 C CA . GLY A 1 248 ? 14.682 13.228 5.987 1.00 37.56 248 GLY A CA 1
ATOM 1890 C C . GLY A 1 248 ? 14.173 12.294 7.093 1.00 37.56 248 GLY A C 1
ATOM 1891 O O . GLY A 1 248 ? 14.677 12.302 8.213 1.00 37.56 248 GLY A O 1
ATOM 1892 N N . GLY A 1 249 ? 13.191 11.464 6.749 1.00 43.03 249 GLY A N 1
ATOM 1893 C CA . GLY A 1 249 ? 12.546 10.495 7.633 1.00 43.03 249 GLY A CA 1
ATOM 1894 C C . GLY A 1 249 ? 11.046 10.752 7.699 1.00 43.03 249 GLY A C 1
ATOM 1895 O O . GLY A 1 249 ? 10.624 11.904 7.807 1.00 43.03 249 GLY A O 1
ATOM 1896 N N . THR A 1 250 ? 10.235 9.695 7.637 1.00 49.75 250 THR A N 1
ATOM 1897 C CA . THR A 1 250 ? 8.777 9.775 7.798 1.00 49.75 250 THR A CA 1
ATOM 1898 C C . THR A 1 250 ? 8.437 10.200 9.225 1.00 49.75 250 THR A C 1
ATOM 1900 O O . THR A 1 250 ? 8.038 9.401 10.068 1.00 49.75 250 THR A O 1
ATOM 1903 N N . ARG A 1 251 ? 8.601 11.485 9.541 1.00 53.50 251 ARG A N 1
ATOM 1904 C CA . ARG A 1 251 ? 7.893 12.081 10.667 1.00 53.50 251 ARG A CA 1
ATOM 1905 C C . ARG A 1 251 ? 6.437 12.089 10.234 1.00 53.50 251 ARG A C 1
ATOM 1907 O O . ARG A 1 251 ? 6.122 12.715 9.228 1.00 53.50 251 ARG A O 1
ATOM 1914 N N . VAL A 1 252 ? 5.572 11.399 10.971 1.00 54.19 252 VAL A N 1
ATOM 1915 C CA . VAL A 1 252 ? 4.117 11.318 10.731 1.00 54.19 252 VAL A CA 1
ATOM 1916 C C . VAL A 1 252 ? 3.532 12.686 10.328 1.00 54.19 252 VAL A C 1
ATOM 1918 O O . VAL A 1 252 ? 2.722 12.772 9.412 1.00 54.19 252 VAL A O 1
ATOM 1921 N N . ASN A 1 253 ? 4.055 13.764 10.924 1.00 56.03 253 ASN A N 1
ATOM 1922 C CA . ASN A 1 253 ? 3.676 15.147 10.641 1.00 56.03 253 ASN A CA 1
ATOM 1923 C C . ASN A 1 253 ? 4.036 15.675 9.238 1.00 56.03 253 ASN A C 1
ATOM 1925 O O . ASN A 1 253 ? 3.284 16.472 8.684 1.00 56.03 253 ASN A O 1
ATOM 1929 N N . ALA A 1 254 ? 5.162 15.251 8.660 1.00 59.28 254 ALA A N 1
ATOM 1930 C CA . ALA A 1 254 ? 5.621 15.694 7.341 1.00 59.28 254 ALA A CA 1
ATOM 1931 C C . ALA A 1 254 ? 4.838 15.036 6.191 1.00 59.28 254 ALA A C 1
ATOM 1933 O O . ALA A 1 254 ? 4.714 15.618 5.121 1.00 59.28 254 ALA A O 1
ATOM 1934 N N . ALA A 1 255 ? 4.244 13.861 6.424 1.00 61.78 255 ALA A N 1
ATOM 1935 C CA . ALA A 1 255 ? 3.454 13.148 5.420 1.00 61.78 255 ALA A CA 1
ATOM 1936 C C . ALA A 1 255 ? 2.056 13.766 5.185 1.00 61.78 255 ALA A C 1
ATOM 1938 O O . ALA A 1 255 ? 1.392 13.443 4.200 1.00 61.78 255 ALA A O 1
ATOM 1939 N N . PHE A 1 256 ? 1.578 14.652 6.070 1.00 66.50 256 PHE A N 1
ATOM 1940 C CA . PHE A 1 256 ? 0.188 15.124 6.057 1.00 66.50 256 PHE A CA 1
ATOM 1941 C C . PHE A 1 256 ? -0.223 15.991 4.866 1.00 66.50 256 PHE A C 1
ATOM 1943 O O . PHE A 1 256 ? -1.325 15.764 4.361 1.00 66.50 256 PHE A O 1
ATOM 1950 N N . PRO A 1 257 ? 0.561 16.989 4.417 1.00 67.44 257 PRO A N 1
ATOM 1951 C CA . PRO A 1 257 ? 0.166 17.791 3.262 1.00 67.44 257 PRO A CA 1
ATOM 1952 C C . PRO A 1 257 ? 0.033 16.927 2.004 1.00 67.44 257 PRO A C 1
ATOM 1954 O O . PRO A 1 257 ? -0.942 17.053 1.260 1.00 67.44 257 PRO A O 1
ATOM 1957 N N . SER A 1 258 ? 0.965 15.989 1.817 1.00 69.06 258 SER A N 1
ATOM 1958 C CA . SER A 1 258 ? 0.940 15.033 0.711 1.00 69.06 258 SER A CA 1
ATOM 1959 C C . SER A 1 258 ? -0.234 14.060 0.816 1.00 69.06 258 SER A C 1
ATOM 1961 O O . SER A 1 258 ? -0.917 13.848 -0.180 1.00 69.06 258 SER A O 1
ATOM 1963 N N . LEU A 1 259 ? -0.549 13.555 2.016 1.00 70.81 259 LEU A N 1
ATOM 1964 C CA . LEU A 1 259 ? -1.736 12.728 2.267 1.00 70.81 259 LEU A CA 1
ATOM 1965 C C . LEU A 1 259 ? -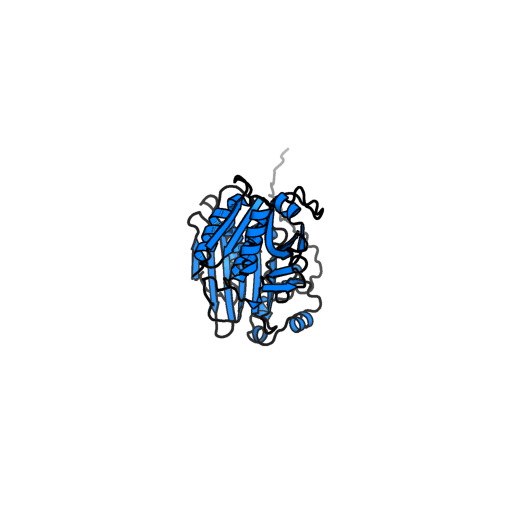3.030 13.431 1.828 1.00 70.81 259 LEU A C 1
ATOM 1967 O O . LEU A 1 259 ? -3.843 12.837 1.127 1.00 70.81 259 LEU A O 1
ATOM 1971 N N . THR A 1 260 ? -3.213 14.702 2.207 1.00 75.19 260 THR A N 1
ATOM 1972 C CA . THR A 1 260 ? -4.397 15.484 1.809 1.00 75.19 260 THR A CA 1
ATOM 1973 C C . THR A 1 260 ? -4.476 15.655 0.299 1.00 75.19 260 THR A C 1
ATOM 1975 O O . THR A 1 260 ? -5.560 15.559 -0.270 1.00 75.19 260 THR A O 1
ATOM 1978 N N . ARG A 1 261 ? -3.341 15.922 -0.356 1.00 78.38 261 ARG A N 1
ATOM 1979 C CA . ARG A 1 261 ? -3.301 16.091 -1.809 1.00 78.38 261 ARG A CA 1
ATOM 1980 C C . ARG A 1 261 ? -3.696 14.799 -2.524 1.00 78.38 261 ARG A C 1
ATOM 1982 O O . ARG A 1 261 ? -4.600 14.850 -3.350 1.00 78.38 261 ARG A O 1
ATOM 1989 N N . VAL A 1 262 ? -3.083 13.673 -2.152 1.00 77.12 262 VAL A N 1
ATOM 1990 C CA . VAL A 1 262 ? -3.384 12.362 -2.747 1.00 77.12 262 VAL A CA 1
ATOM 1991 C C . VAL A 1 262 ? -4.845 11.981 -2.509 1.00 77.12 262 VAL A C 1
ATOM 1993 O O . VAL A 1 262 ? -5.531 11.611 -3.454 1.00 77.12 262 VAL A O 1
ATOM 1996 N N . ALA A 1 263 ? -5.358 12.149 -1.285 1.00 79.25 263 ALA A N 1
ATOM 1997 C CA . ALA A 1 263 ? -6.765 11.889 -0.980 1.00 79.25 263 ALA A CA 1
ATOM 1998 C C . ALA A 1 263 ? -7.708 12.740 -1.849 1.00 79.25 263 ALA A C 1
ATOM 2000 O O . ALA A 1 263 ? -8.643 12.211 -2.439 1.00 79.25 263 ALA A O 1
ATOM 2001 N N . ARG A 1 264 ? -7.431 14.043 -1.995 1.00 83.12 264 ARG A N 1
ATOM 2002 C CA . ARG A 1 264 ? -8.256 14.943 -2.812 1.00 83.12 264 ARG A CA 1
ATOM 2003 C C . ARG A 1 264 ? -8.228 14.573 -4.295 1.00 83.12 264 ARG A C 1
ATOM 2005 O O . ARG A 1 264 ? -9.265 14.617 -4.945 1.00 83.12 264 ARG A O 1
ATOM 2012 N N . GLU A 1 265 ? -7.055 14.250 -4.837 1.00 81.69 265 GLU A N 1
ATOM 2013 C CA . GLU A 1 265 ? -6.893 13.809 -6.233 1.00 81.69 265 GLU A CA 1
ATOM 2014 C C . GLU A 1 265 ? -7.675 12.513 -6.504 1.00 81.69 265 GLU A C 1
ATOM 2016 O O . GLU A 1 265 ? -8.291 12.374 -7.557 1.00 81.69 265 GLU A O 1
ATOM 2021 N N . ALA A 1 266 ? -7.741 11.637 -5.501 1.00 79.50 266 ALA A N 1
ATOM 2022 C CA . ALA A 1 266 ? -8.537 10.416 -5.473 1.00 79.50 266 ALA A CA 1
ATOM 2023 C C . ALA A 1 266 ? -10.056 10.623 -5.265 1.00 79.50 266 ALA A C 1
ATOM 2025 O O . ALA A 1 266 ? -10.807 9.650 -5.259 1.00 79.50 266 ALA A O 1
ATOM 2026 N N . GLY A 1 267 ? -10.531 11.856 -5.052 1.00 86.69 267 GLY A N 1
ATOM 2027 C CA . GLY A 1 267 ? -11.941 12.124 -4.733 1.00 86.69 267 GLY A CA 1
ATOM 2028 C C . GLY A 1 267 ? -12.351 11.751 -3.300 1.00 86.69 267 GLY A C 1
ATOM 2029 O O . GLY A 1 267 ? -13.539 11.682 -2.991 1.00 86.69 267 GLY A O 1
ATOM 2030 N N . LEU A 1 268 ? -11.382 11.521 -2.410 1.00 89.06 268 LEU A N 1
ATOM 2031 C CA . LEU A 1 268 ? -11.610 11.253 -0.992 1.00 89.06 268 LEU A CA 1
ATOM 2032 C C . LEU A 1 268 ? -11.595 12.547 -0.172 1.00 89.06 268 LEU A C 1
ATOM 2034 O O . LEU A 1 268 ? -10.795 13.464 -0.380 1.00 89.06 268 LEU A O 1
ATOM 2038 N N . VAL A 1 269 ? -12.456 12.574 0.834 1.00 90.31 269 VAL A N 1
ATOM 2039 C CA . VAL A 1 269 ? -12.496 13.560 1.905 1.00 90.31 269 VAL A CA 1
ATOM 2040 C C . VAL A 1 269 ? -11.632 13.068 3.060 1.00 90.31 269 VAL A C 1
ATOM 2042 O O . VAL A 1 269 ? -11.667 11.899 3.444 1.00 90.31 269 VAL A O 1
ATOM 2045 N N . ARG A 1 270 ? -10.841 13.984 3.622 1.00 90.75 270 ARG A N 1
ATOM 2046 C CA . ARG A 1 270 ? -10.055 13.755 4.834 1.00 90.75 270 ARG A CA 1
ATOM 2047 C C . ARG A 1 270 ? -10.773 14.374 6.029 1.00 90.75 270 ARG A C 1
ATOM 2049 O O . ARG A 1 270 ? -10.958 15.589 6.060 1.00 90.75 270 ARG A O 1
ATOM 2056 N N . THR A 1 271 ? -11.068 13.554 7.032 1.00 91.69 271 THR A N 1
ATOM 2057 C CA . THR A 1 271 ? -11.621 13.983 8.321 1.00 91.69 271 THR A CA 1
ATOM 2058 C C . THR A 1 271 ? -10.636 13.658 9.437 1.00 91.69 271 THR A C 1
ATOM 2060 O O . THR A 1 271 ? -10.417 12.496 9.780 1.00 91.69 271 THR A O 1
ATOM 2063 N N . ASP A 1 272 ? -10.032 14.700 10.009 1.00 91.56 272 ASP A N 1
ATOM 2064 C CA . ASP A 1 272 ? -9.103 14.571 11.130 1.00 91.56 272 ASP A CA 1
ATOM 2065 C C . ASP A 1 272 ? -9.861 14.534 12.454 1.00 91.56 272 ASP A C 1
ATOM 2067 O O . ASP A 1 272 ? -10.547 15.490 12.811 1.00 91.56 272 ASP A O 1
ATOM 2071 N N . TYR A 1 273 ? -9.681 13.456 13.213 1.00 93.88 273 TYR A N 1
ATOM 2072 C CA . TYR A 1 273 ? -10.275 13.324 14.542 1.00 93.88 273 TYR A CA 1
ATOM 2073 C C . TYR A 1 273 ? -9.336 13.809 15.632 1.00 93.88 273 TYR A C 1
ATOM 2075 O O . TYR A 1 273 ? -9.782 14.410 16.607 1.00 93.88 273 TYR A O 1
ATOM 2083 N N . TRP A 1 274 ? -8.033 13.565 15.477 1.00 92.25 274 TRP A N 1
ATOM 2084 C CA . TRP A 1 274 ? -7.040 14.106 16.392 1.00 92.25 274 TRP A CA 1
ATOM 2085 C C . TRP A 1 274 ? -5.616 14.048 15.826 1.00 92.25 274 TRP A C 1
ATOM 2087 O O . TRP A 1 274 ? -5.275 13.172 15.032 1.00 92.25 274 TRP A O 1
ATOM 2097 N N . ARG A 1 275 ? -4.764 14.975 16.280 1.00 88.00 275 ARG A N 1
ATOM 2098 C CA . ARG A 1 275 ? -3.332 15.041 15.965 1.00 88.00 275 ARG A CA 1
ATOM 2099 C C . ARG A 1 275 ? -2.531 15.582 17.139 1.00 88.00 275 ARG A C 1
ATOM 2101 O O . ARG A 1 275 ? -3.013 16.444 17.875 1.00 88.00 275 ARG A O 1
ATOM 2108 N N . ILE A 1 276 ? -1.278 15.154 17.255 1.00 83.06 276 ILE A N 1
ATOM 2109 C CA . ILE A 1 276 ? -0.339 15.719 18.223 1.00 83.06 276 ILE A CA 1
ATOM 2110 C C . ILE A 1 276 ? -0.230 17.247 18.058 1.00 83.06 276 ILE A C 1
ATOM 2112 O O . ILE A 1 276 ? -0.193 17.780 16.945 1.00 83.06 276 ILE A O 1
ATOM 2116 N N . GLY A 1 277 ? -0.223 17.959 19.185 1.00 83.81 277 GLY A N 1
ATOM 2117 C CA . GLY A 1 277 ? -0.254 19.425 19.233 1.00 83.81 277 GLY A CA 1
ATOM 2118 C C . GLY A 1 277 ? -1.658 20.046 19.235 1.00 83.81 277 GLY A C 1
ATOM 2119 O O . GLY A 1 277 ? -1.763 21.249 19.447 1.00 83.81 277 GLY A O 1
ATOM 2120 N N . ALA A 1 278 ? -2.723 19.262 19.038 1.00 88.19 278 ALA A N 1
ATOM 2121 C CA . ALA A 1 278 ? -4.098 19.674 19.331 1.00 88.19 278 ALA A CA 1
ATOM 2122 C C . ALA A 1 278 ? -4.545 19.160 20.711 1.00 88.19 278 ALA A C 1
ATOM 2124 O O . ALA A 1 278 ? -3.977 18.198 21.238 1.00 88.19 278 ALA A O 1
ATOM 2125 N N . GLU A 1 279 ? -5.589 19.773 21.276 1.00 91.75 279 GLU A N 1
ATOM 2126 C CA . GLU A 1 279 ? -6.252 19.252 22.475 1.00 91.75 279 GLU A CA 1
ATOM 2127 C C . GLU A 1 279 ? -6.751 17.826 22.208 1.00 91.75 279 GLU A C 1
ATOM 2129 O O . GLU A 1 279 ? -7.393 17.557 21.188 1.00 91.75 279 GLU A O 1
ATOM 2134 N N . LYS A 1 280 ? -6.390 16.887 23.090 1.00 91.94 280 LYS A N 1
ATOM 2135 C CA . LYS A 1 280 ? -6.771 15.485 22.925 1.00 91.94 280 LYS A CA 1
ATOM 2136 C C . LYS A 1 280 ? -8.244 15.313 23.281 1.00 91.94 280 LYS A C 1
ATOM 2138 O O . LYS A 1 280 ? -8.633 15.736 24.368 1.00 91.94 280 LYS A O 1
ATOM 2143 N N . PRO A 1 281 ? -9.067 14.729 22.390 1.00 94.50 281 PRO A N 1
ATOM 2144 C CA . PRO A 1 281 ? -10.476 14.531 22.680 1.00 94.50 281 PRO A CA 1
ATOM 2145 C C . PRO A 1 281 ? -10.633 13.622 23.896 1.00 94.50 281 PRO A C 1
ATOM 2147 O O . PRO A 1 281 ? -9.795 12.755 24.134 1.00 94.50 281 PRO A O 1
ATOM 2150 N N . ALA A 1 282 ? -11.736 13.778 24.627 1.00 96.81 282 ALA A N 1
ATOM 2151 C CA . ALA A 1 282 ? -12.081 12.850 25.698 1.00 96.81 282 ALA A CA 1
ATOM 2152 C C . ALA A 1 282 ? -12.104 11.393 25.176 1.00 96.81 282 ALA A C 1
ATOM 2154 O O . ALA A 1 282 ? -12.475 11.179 24.011 1.00 96.81 282 ALA A O 1
ATOM 2155 N N . PRO A 1 283 ? -11.753 10.386 25.999 1.00 95.62 283 PRO A N 1
ATOM 2156 C CA . PRO A 1 283 ? -11.723 8.982 25.578 1.00 95.62 283 PRO A CA 1
ATOM 2157 C C . PRO A 1 283 ? -13.010 8.515 24.883 1.00 95.62 283 PRO A C 1
ATOM 2159 O O . PRO A 1 283 ? -12.961 7.798 23.885 1.00 95.62 283 PRO A O 1
ATOM 2162 N N . GLU A 1 284 ? -14.174 8.989 25.328 1.00 95.62 284 GLU A N 1
ATOM 2163 C CA . GLU A 1 284 ? -15.466 8.638 24.738 1.00 95.62 284 GLU A CA 1
ATOM 2164 C C . GLU A 1 284 ? -15.646 9.248 23.343 1.00 95.62 284 GLU A C 1
ATOM 2166 O O . GLU A 1 284 ? -16.288 8.642 22.485 1.00 95.62 284 GLU A O 1
ATOM 2171 N N . ALA A 1 285 ? -15.095 10.441 23.098 1.00 96.38 285 ALA A N 1
ATOM 2172 C CA . ALA A 1 285 ? -15.104 11.078 21.782 1.00 96.38 285 ALA A CA 1
ATOM 2173 C C . ALA A 1 285 ? -14.143 10.374 20.814 1.00 96.38 285 ALA A C 1
ATOM 2175 O O . ALA A 1 285 ? -14.505 10.156 19.660 1.00 96.38 285 ALA A O 1
ATOM 2176 N N . PHE A 1 286 ? -12.974 9.940 21.294 1.00 96.62 286 PHE A N 1
ATOM 2177 C CA . PHE A 1 286 ? -12.057 9.092 20.527 1.00 96.62 286 PHE A CA 1
ATOM 2178 C C . PHE A 1 286 ? -12.715 7.760 20.135 1.00 96.62 286 PHE A C 1
ATOM 2180 O O . PHE A 1 286 ? -12.679 7.355 18.975 1.00 96.62 286 PHE A O 1
ATOM 2187 N N . ALA A 1 287 ? -13.390 7.110 21.086 1.00 97.06 287 ALA A N 1
ATOM 2188 C CA . ALA A 1 287 ? -14.133 5.880 20.842 1.00 97.06 287 ALA A CA 1
ATOM 2189 C C . ALA A 1 287 ? -15.274 6.078 19.830 1.00 97.06 287 ALA A C 1
ATOM 2191 O O . ALA A 1 287 ? -15.463 5.245 18.946 1.00 97.06 287 ALA A O 1
ATOM 2192 N N . ARG A 1 288 ? -16.028 7.184 19.946 1.00 96.81 288 ARG A N 1
ATOM 2193 C CA . ARG A 1 288 ? -17.090 7.546 18.991 1.00 96.81 288 ARG A CA 1
ATOM 2194 C C . ARG A 1 288 ? -16.542 7.735 17.580 1.00 96.81 288 ARG A C 1
ATOM 2196 O O . ARG A 1 288 ? -17.066 7.110 16.674 1.00 96.81 288 ARG A O 1
ATOM 2203 N N . ALA A 1 289 ? -15.452 8.483 17.413 1.00 96.38 289 ALA A N 1
ATOM 2204 C CA . ALA A 1 289 ? -14.817 8.696 16.111 1.00 96.38 289 ALA A CA 1
ATOM 2205 C C . ALA A 1 289 ? -14.481 7.383 15.383 1.00 96.38 289 ALA A C 1
ATOM 2207 O O . ALA A 1 289 ? -14.729 7.250 14.183 1.00 96.38 289 ALA A O 1
ATOM 2208 N N . ILE A 1 290 ? -13.946 6.402 16.120 1.00 97.56 290 ILE A N 1
ATOM 2209 C CA . ILE A 1 290 ? -13.665 5.068 15.579 1.00 97.56 290 ILE A CA 1
ATOM 2210 C C . ILE A 1 290 ? -14.965 4.390 15.144 1.00 97.56 290 ILE A C 1
ATOM 2212 O O . ILE A 1 290 ? -15.058 3.952 14.001 1.00 97.56 290 ILE A O 1
ATOM 2216 N N . ARG A 1 291 ? -15.972 4.324 16.024 1.00 96.94 291 ARG A N 1
ATOM 2217 C CA . ARG A 1 291 ? -17.252 3.669 15.707 1.00 96.94 291 ARG A CA 1
ATOM 2218 C C . ARG A 1 291 ? -17.935 4.302 14.503 1.00 96.94 291 ARG A C 1
ATOM 2220 O O . ARG A 1 291 ? -18.274 3.585 13.573 1.00 96.94 291 ARG A O 1
ATOM 2227 N N . ASP A 1 292 ? -18.033 5.627 14.476 1.00 95.38 292 ASP A N 1
ATOM 2228 C CA . ASP A 1 292 ? -18.699 6.360 13.403 1.00 95.38 292 ASP A CA 1
ATOM 2229 C C . ASP A 1 292 ? -18.050 6.072 12.041 1.00 95.38 292 ASP A C 1
ATOM 2231 O O . ASP A 1 292 ? -18.741 6.027 11.029 1.00 95.38 292 ASP A O 1
ATOM 2235 N N . CYS A 1 293 ? -16.729 5.889 11.967 1.00 95.56 293 CYS A N 1
ATOM 2236 C CA . CYS A 1 293 ? -16.064 5.517 10.713 1.00 95.56 293 CYS A CA 1
ATOM 2237 C C . CYS A 1 293 ? -16.258 4.038 10.371 1.00 95.56 293 CYS A C 1
ATOM 2239 O O . CYS A 1 293 ? -16.652 3.712 9.252 1.00 95.56 293 CYS A O 1
ATOM 2241 N N . ILE A 1 294 ? -16.011 3.144 11.332 1.00 96.62 294 ILE A N 1
ATOM 2242 C CA . ILE A 1 294 ? -16.080 1.696 11.106 1.00 96.62 294 ILE A CA 1
ATOM 2243 C C . ILE A 1 294 ? -17.500 1.251 10.749 1.00 96.62 294 ILE A C 1
ATOM 2245 O O . ILE A 1 294 ? -17.655 0.425 9.854 1.00 96.62 294 ILE A O 1
ATOM 2249 N N . ASP A 1 295 ? -18.533 1.821 11.370 1.00 95.12 295 ASP A N 1
ATOM 2250 C CA . ASP A 1 295 ? -19.936 1.504 11.074 1.00 95.12 295 ASP A CA 1
ATOM 2251 C C . ASP A 1 295 ? -20.319 1.854 9.622 1.00 95.12 295 ASP A C 1
ATOM 2253 O O . ASP A 1 295 ? -21.218 1.238 9.053 1.00 95.12 295 ASP A O 1
ATOM 2257 N N . ARG A 1 296 ? -19.603 2.802 8.999 1.00 93.06 296 ARG A N 1
ATOM 2258 C CA . ARG A 1 296 ? -19.729 3.170 7.576 1.00 93.06 296 ARG A CA 1
ATOM 2259 C C . ARG A 1 296 ? -18.782 2.389 6.657 1.00 93.06 296 ARG A C 1
ATOM 2261 O O . ARG A 1 296 ? -18.769 2.617 5.453 1.00 93.06 296 ARG A O 1
ATOM 2268 N N . GLY A 1 297 ? -17.979 1.478 7.204 1.00 94.25 297 GLY A N 1
ATOM 2269 C CA . GLY A 1 297 ? -16.976 0.731 6.449 1.00 94.25 297 GLY A CA 1
ATOM 2270 C C . GLY A 1 297 ? -15.734 1.552 6.091 1.00 94.25 297 GLY A C 1
ATOM 2271 O O . GLY A 1 297 ? -15.031 1.196 5.147 1.00 94.25 297 GLY A O 1
ATOM 2272 N N . TYR A 1 298 ? -15.443 2.638 6.816 1.00 95.00 298 TYR A N 1
ATOM 2273 C CA . TYR A 1 298 ? -14.289 3.499 6.5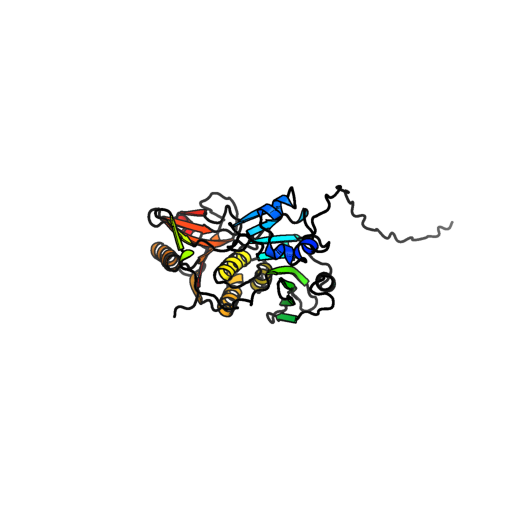48 1.00 95.00 298 TYR A CA 1
ATOM 2274 C C . TYR A 1 298 ? -13.128 3.191 7.505 1.00 95.00 298 TYR A C 1
ATOM 2276 O O . TYR A 1 298 ? -13.243 3.453 8.708 1.00 95.00 298 TYR A O 1
ATOM 2284 N N . PRO A 1 299 ? -11.990 2.656 7.018 1.00 95.56 299 PRO A N 1
ATOM 2285 C CA . PRO A 1 299 ? -10.822 2.453 7.865 1.00 95.56 299 PRO A CA 1
ATOM 2286 C C . PRO A 1 299 ? -10.225 3.801 8.286 1.00 95.56 299 PRO A C 1
ATOM 2288 O O . PRO A 1 299 ? -10.262 4.782 7.537 1.00 95.56 299 PRO A O 1
ATOM 2291 N N . LEU A 1 300 ? -9.632 3.851 9.480 1.00 96.12 300 LEU A N 1
ATOM 2292 C CA . LEU A 1 300 ? -8.920 5.042 9.947 1.00 96.12 300 LEU A CA 1
ATOM 2293 C C . LEU A 1 300 ? -7.413 4.838 9.842 1.00 96.12 300 LEU A C 1
ATOM 2295 O O . LEU A 1 300 ? -6.883 3.830 10.306 1.00 96.12 300 LEU A O 1
ATOM 2299 N N . VAL A 1 301 ? -6.713 5.834 9.308 1.00 93.94 301 VAL A N 1
ATOM 2300 C CA . VAL A 1 301 ? -5.256 5.918 9.397 1.00 93.94 301 VAL A CA 1
ATOM 2301 C C . VAL A 1 301 ? -4.890 6.318 10.823 1.00 93.94 301 VAL A C 1
ATOM 2303 O O . VAL A 1 301 ? -5.323 7.353 11.335 1.00 93.94 301 VAL A O 1
ATOM 2306 N N . TRP A 1 302 ? -4.082 5.479 11.460 1.00 94.31 302 TRP A N 1
ATOM 2307 C CA . TRP A 1 302 ? -3.744 5.562 12.871 1.00 94.31 302 TRP A CA 1
ATOM 2308 C C . TRP A 1 302 ? -2.233 5.578 13.051 1.00 94.31 302 TRP A C 1
ATOM 2310 O O . TRP A 1 302 ? -1.555 4.576 12.812 1.00 94.31 302 TRP A O 1
ATOM 2320 N N . ALA A 1 303 ? -1.697 6.725 13.464 1.00 90.31 303 ALA A N 1
ATOM 2321 C CA . ALA A 1 303 ? -0.296 6.824 13.839 1.00 90.31 303 ALA A CA 1
ATOM 2322 C C . ALA A 1 303 ? -0.141 6.685 15.351 1.00 90.31 303 ALA A C 1
ATOM 2324 O O . ALA A 1 303 ? -0.887 7.295 16.124 1.00 90.31 303 ALA A O 1
ATOM 2325 N N . VAL A 1 304 ? 0.846 5.897 15.759 1.00 89.44 304 VAL A N 1
ATOM 2326 C CA . VAL A 1 304 ? 1.103 5.531 17.151 1.00 89.44 304 VAL A CA 1
ATOM 2327 C C . VAL A 1 304 ? 2.549 5.778 17.531 1.00 89.44 304 VAL A C 1
ATOM 2329 O O . VAL A 1 304 ? 3.457 5.582 16.724 1.00 89.44 304 VAL A O 1
ATOM 2332 N N . ASN A 1 305 ? 2.761 6.115 18.796 1.00 87.69 305 ASN A N 1
ATOM 2333 C CA . ASN A 1 305 ? 4.061 6.080 19.433 1.00 87.69 305 ASN A CA 1
ATOM 2334 C C . ASN A 1 305 ? 4.294 4.692 20.040 1.00 87.69 305 ASN A C 1
ATOM 2336 O O . ASN A 1 305 ? 3.596 4.298 20.974 1.00 87.69 305 ASN A O 1
ATOM 2340 N N . ARG A 1 306 ? 5.279 3.941 19.540 1.00 85.25 306 ARG A N 1
ATOM 2341 C CA . ARG A 1 306 ? 5.577 2.599 20.067 1.00 85.25 306 ARG A CA 1
ATOM 2342 C C . ARG A 1 306 ? 6.525 2.588 21.263 1.00 85.25 306 ARG A C 1
ATOM 2344 O O . ARG A 1 306 ? 6.773 1.522 21.795 1.00 85.25 306 ARG A O 1
ATOM 2351 N N . THR A 1 307 ? 6.998 3.740 21.745 1.00 79.31 307 THR A N 1
ATOM 2352 C CA . THR A 1 307 ? 7.943 3.809 22.882 1.00 79.31 307 THR A CA 1
ATOM 2353 C C . THR A 1 307 ? 7.392 3.149 24.152 1.00 79.31 307 THR A C 1
ATOM 2355 O O . THR A 1 307 ? 8.160 2.608 24.941 1.00 79.31 307 THR A O 1
ATOM 2358 N N . PHE A 1 308 ? 6.068 3.149 24.330 1.00 74.06 308 PHE A N 1
ATOM 2359 C CA . PHE A 1 308 ? 5.387 2.487 25.446 1.00 74.06 308 PHE A CA 1
ATOM 2360 C C . PHE A 1 308 ? 4.243 1.615 24.914 1.00 74.06 308 PHE A C 1
ATOM 2362 O O . PHE A 1 308 ? 3.074 1.990 25.028 1.00 74.06 308 PHE A O 1
ATOM 2369 N N . PRO A 1 309 ? 4.551 0.482 24.263 1.00 75.19 309 PRO A N 1
ATOM 2370 C CA . PRO A 1 309 ? 3.538 -0.308 23.596 1.00 75.19 309 PRO A CA 1
ATOM 2371 C C . PRO A 1 309 ? 2.840 -1.220 24.612 1.00 75.19 309 PRO A C 1
ATOM 2373 O O . PRO A 1 309 ? 3.468 -1.776 25.513 1.00 75.19 309 PRO A O 1
ATOM 2376 N N . TRP A 1 310 ? 1.531 -1.412 24.463 1.00 80.06 310 TRP A N 1
ATOM 2377 C CA . TRP A 1 310 ? 0.758 -2.296 25.348 1.00 80.06 310 TRP A CA 1
ATOM 2378 C C . TRP A 1 310 ? 1.022 -3.782 25.079 1.00 80.06 310 TRP A C 1
ATOM 2380 O O . TRP A 1 310 ? 0.744 -4.622 25.928 1.00 80.06 310 TRP A O 1
ATOM 2390 N N . ASP A 1 311 ? 1.527 -4.103 23.885 1.00 78.50 311 ASP A N 1
ATOM 2391 C CA . ASP A 1 311 ? 1.835 -5.462 23.438 1.00 78.50 311 ASP A CA 1
ATOM 2392 C C . ASP A 1 311 ? 3.267 -5.894 23.799 1.00 78.50 311 ASP A C 1
ATOM 2394 O O . ASP A 1 311 ? 3.673 -7.011 23.485 1.00 78.50 311 ASP A O 1
ATOM 2398 N N . GLY A 1 312 ? 4.030 -5.022 24.471 1.00 70.62 312 GLY A N 1
ATOM 2399 C CA . GLY A 1 312 ? 5.391 -5.309 24.913 1.00 70.62 312 GLY A CA 1
ATOM 2400 C C . GLY A 1 312 ? 6.408 -5.447 23.778 1.00 70.62 312 GLY A C 1
ATOM 2401 O O . GLY A 1 312 ? 7.494 -5.965 24.026 1.00 70.62 312 GLY A O 1
ATOM 2402 N N . SER A 1 313 ? 6.100 -4.989 22.555 1.00 69.44 313 SER A N 1
ATOM 2403 C CA . SER A 1 313 ? 6.963 -5.188 21.380 1.00 69.44 313 SER A CA 1
ATOM 2404 C C . SER A 1 313 ? 8.358 -4.555 21.486 1.00 69.44 313 SER A C 1
ATOM 2406 O O . SER A 1 313 ? 9.234 -4.895 20.697 1.00 69.44 313 SER A O 1
ATOM 2408 N N . GLY A 1 314 ? 8.603 -3.658 22.450 1.00 61.53 314 GLY A N 1
ATOM 2409 C CA . GLY A 1 314 ? 9.915 -3.037 22.692 1.00 61.53 314 GLY A CA 1
ATOM 2410 C C . GLY A 1 314 ? 10.441 -2.170 21.537 1.00 61.53 314 GLY A C 1
ATOM 2411 O O . GLY A 1 314 ? 11.545 -1.634 21.622 1.00 61.53 314 GLY A O 1
ATOM 2412 N N . GLU A 1 315 ? 9.665 -2.024 20.461 1.00 69.44 315 GLU A N 1
ATOM 2413 C CA . GLU A 1 315 ? 9.996 -1.234 19.280 1.00 69.44 315 GLU A CA 1
ATOM 2414 C C . GLU A 1 315 ? 9.865 0.256 19.595 1.00 69.44 315 GLU A C 1
ATOM 2416 O O . GLU A 1 315 ? 8.847 0.697 20.114 1.00 69.44 315 GLU A O 1
ATOM 2421 N N . GLN A 1 316 ? 10.863 1.065 19.248 1.00 70.69 316 GLN A N 1
ATOM 2422 C CA . GLN A 1 316 ? 10.825 2.505 19.517 1.00 70.69 316 GLN A CA 1
ATOM 2423 C C . GLN A 1 316 ? 10.407 3.309 18.281 1.00 70.69 316 GLN A C 1
ATOM 2425 O O . GLN A 1 316 ? 10.635 2.904 17.140 1.00 70.69 316 GLN A O 1
ATOM 2430 N N . GLY A 1 317 ? 9.819 4.483 18.521 1.00 76.06 317 GLY A N 1
ATOM 2431 C CA . GLY A 1 317 ? 9.479 5.456 17.483 1.00 76.06 317 GLY A CA 1
ATOM 2432 C C . GLY A 1 317 ? 8.034 5.401 16.983 1.00 76.06 317 GLY A C 1
ATOM 2433 O O . GLY A 1 317 ? 7.223 4.570 17.401 1.00 76.06 317 GLY A O 1
ATOM 2434 N N . GLY A 1 318 ? 7.715 6.347 16.099 1.00 80.69 318 GLY A N 1
ATOM 2435 C CA . GLY A 1 318 ? 6.405 6.461 15.465 1.00 80.69 318 GLY A CA 1
ATOM 2436 C C . GLY A 1 318 ? 6.153 5.334 14.464 1.00 80.69 318 GLY A C 1
ATOM 2437 O O . GLY A 1 318 ? 7.084 4.807 13.853 1.00 80.69 318 GLY A O 1
ATOM 2438 N N . HIS A 1 319 ? 4.890 4.964 14.290 1.00 87.44 319 HIS A N 1
ATOM 2439 C CA . HIS A 1 319 ? 4.472 3.954 13.322 1.00 87.44 319 HIS A CA 1
ATOM 2440 C C . HIS A 1 319 ? 3.062 4.240 12.817 1.00 87.44 319 HIS A C 1
ATOM 2442 O O . HIS A 1 319 ? 2.249 4.778 13.563 1.00 87.44 319 HIS A O 1
ATOM 2448 N N . MET A 1 320 ? 2.763 3.888 11.568 1.00 88.19 320 MET A N 1
ATOM 2449 C CA . MET A 1 320 ? 1.453 4.121 10.953 1.00 88.19 320 MET A CA 1
ATOM 2450 C C . MET A 1 320 ? 0.769 2.794 10.616 1.00 88.19 320 MET A C 1
ATOM 2452 O O . MET A 1 320 ? 1.394 1.893 10.061 1.00 88.19 320 MET A O 1
ATOM 2456 N N . ARG A 1 321 ? -0.502 2.676 11.010 1.00 92.00 321 ARG A N 1
ATOM 2457 C CA . ARG A 1 321 ? -1.353 1.481 10.918 1.00 92.00 321 ARG A CA 1
ATOM 2458 C C . ARG A 1 321 ? -2.768 1.879 10.500 1.00 92.00 321 ARG A C 1
ATOM 2460 O O . ARG A 1 321 ? -3.079 3.065 10.400 1.00 92.00 321 ARG A O 1
ATOM 2467 N N . LEU A 1 322 ? -3.643 0.891 10.330 1.00 95.69 322 LEU A N 1
ATOM 2468 C CA . LEU A 1 322 ? -5.078 1.113 10.167 1.00 95.69 322 LEU A CA 1
ATOM 2469 C C . LEU A 1 322 ? -5.851 0.652 11.394 1.00 95.69 322 LEU A C 1
ATOM 2471 O O . LEU A 1 322 ? -5.642 -0.467 11.852 1.00 95.69 322 LEU A O 1
ATOM 2475 N N . VAL A 1 323 ? -6.792 1.458 11.879 1.00 97.69 323 VAL A N 1
ATOM 2476 C CA . VAL A 1 323 ? -7.915 0.938 12.668 1.00 97.69 323 VAL A CA 1
ATOM 2477 C C . VAL A 1 323 ? -8.949 0.426 11.678 1.00 97.69 323 VAL A C 1
ATOM 2479 O O . VAL A 1 323 ? -9.381 1.156 10.786 1.00 97.69 323 VAL A O 1
ATOM 2482 N N . VAL A 1 324 ? -9.309 -0.844 11.828 1.00 97.06 324 VAL A N 1
ATOM 2483 C CA . VAL A 1 324 ? -10.206 -1.558 10.911 1.00 97.06 324 VAL A CA 1
ATOM 2484 C C . VAL A 1 324 ? -11.430 -2.106 11.626 1.00 97.06 324 VAL A C 1
ATOM 2486 O O . VAL A 1 324 ? -12.297 -2.672 10.985 1.00 97.06 324 VAL A O 1
ATOM 2489 N N . GLY A 1 325 ? -11.535 -1.961 12.944 1.00 97.62 325 GLY A N 1
ATOM 2490 C CA . GLY A 1 325 ? -12.692 -2.446 13.676 1.00 97.62 325 GLY A CA 1
ATOM 2491 C C . GLY A 1 325 ? -12.667 -2.086 15.148 1.00 97.62 325 GLY A C 1
ATOM 2492 O O . GLY A 1 325 ? -11.723 -1.467 15.645 1.00 97.62 325 GLY A O 1
ATOM 2493 N N . TYR A 1 326 ? -13.701 -2.516 15.856 1.00 98.12 326 TYR A N 1
ATOM 2494 C CA . TYR A 1 326 ? -13.808 -2.392 17.300 1.00 98.12 326 TYR A CA 1
ATOM 2495 C C . TYR A 1 326 ? -14.677 -3.507 17.888 1.00 98.12 326 TYR A C 1
ATOM 2497 O O . TYR A 1 326 ? -15.497 -4.125 17.210 1.00 98.12 326 TYR A O 1
ATOM 2505 N N . ASP A 1 327 ? -14.508 -3.740 19.182 1.00 97.75 327 ASP A N 1
ATOM 2506 C CA . ASP A 1 327 ? -15.415 -4.522 20.006 1.00 97.75 327 ASP A CA 1
ATOM 2507 C C . ASP A 1 327 ? -15.811 -3.683 21.222 1.00 97.75 327 ASP A C 1
ATOM 2509 O O . ASP A 1 327 ? -15.018 -3.485 22.144 1.00 97.75 327 ASP A O 1
ATOM 2513 N N . ALA A 1 328 ? -17.039 -3.162 21.197 1.00 93.75 328 ALA A N 1
ATOM 2514 C CA . ALA A 1 328 ? -17.552 -2.293 22.251 1.00 93.75 328 ALA A CA 1
ATOM 2515 C C . ALA A 1 328 ? -17.867 -3.054 23.546 1.00 93.75 328 ALA A C 1
ATOM 2517 O O . ALA A 1 328 ? -17.869 -2.450 24.609 1.00 93.75 328 ALA A O 1
ATOM 2518 N N . ALA A 1 329 ? -18.127 -4.365 23.476 1.00 95.00 329 ALA A N 1
ATOM 2519 C CA . ALA A 1 329 ? -18.375 -5.167 24.672 1.00 95.00 329 ALA A CA 1
ATOM 2520 C C . ALA A 1 329 ? -17.076 -5.461 25.436 1.00 95.00 329 ALA A C 1
ATOM 2522 O O . ALA A 1 329 ? -17.112 -5.729 26.634 1.00 95.00 329 ALA A O 1
ATOM 2523 N N . GLN A 1 330 ? -15.940 -5.428 24.736 1.00 95.75 330 GLN A N 1
ATOM 2524 C CA . GLN A 1 330 ? -14.622 -5.714 25.298 1.00 95.75 330 GLN A CA 1
ATOM 2525 C C . GLN A 1 330 ? -13.731 -4.475 25.460 1.00 95.75 330 GLN A C 1
ATOM 2527 O O . GLN A 1 330 ? -12.585 -4.628 25.871 1.00 95.75 330 GLN A O 1
ATOM 2532 N N . ASP A 1 331 ? -14.208 -3.281 25.095 1.00 95.94 331 ASP A N 1
ATOM 2533 C CA . ASP A 1 331 ? -13.402 -2.054 25.011 1.00 95.94 331 ASP A CA 1
ATOM 2534 C C . ASP A 1 331 ? -12.075 -2.273 24.264 1.00 95.94 331 ASP A C 1
ATOM 2536 O O . ASP A 1 331 ? -10.991 -1.884 24.709 1.00 95.94 331 ASP A O 1
ATOM 2540 N N . THR A 1 332 ? -12.151 -2.919 23.096 1.00 96.94 332 THR A N 1
ATOM 2541 C CA . THR A 1 332 ? -10.982 -3.144 22.234 1.00 96.94 332 THR A CA 1
ATOM 2542 C C . THR A 1 332 ? -11.175 -2.538 20.858 1.00 96.94 332 THR A C 1
ATOM 2544 O O . THR A 1 332 ? -12.279 -2.491 20.320 1.00 96.94 332 THR A O 1
ATOM 2547 N N . LEU A 1 333 ? -10.074 -2.103 20.254 1.00 96.31 333 LEU A N 1
ATOM 2548 C CA . LEU A 1 333 ? -10.024 -1.826 18.825 1.00 96.31 333 LEU A CA 1
ATOM 2549 C C . LEU A 1 333 ? -9.392 -2.999 18.082 1.00 96.31 333 LEU A C 1
ATOM 2551 O O . LEU A 1 333 ? -8.521 -3.698 18.611 1.00 96.31 333 LEU A O 1
ATOM 2555 N N . VAL A 1 334 ? -9.785 -3.152 16.824 1.00 96.94 334 VAL A N 1
ATOM 2556 C CA . VAL A 1 334 ? -9.141 -4.041 15.861 1.00 96.94 334 VAL A CA 1
ATOM 2557 C C . VAL A 1 334 ? -8.321 -3.185 14.907 1.00 96.94 334 VAL A C 1
ATOM 2559 O O . VAL A 1 334 ? -8.830 -2.233 14.312 1.00 96.94 334 VAL A O 1
ATOM 2562 N N . TYR A 1 335 ? -7.043 -3.513 14.762 1.00 95.50 335 TYR A N 1
ATOM 2563 C CA . TYR A 1 335 ? -6.137 -2.803 13.870 1.00 95.50 335 TYR A CA 1
ATOM 2564 C C . TYR A 1 335 ? -5.403 -3.752 12.938 1.00 95.50 335 TYR A C 1
ATOM 2566 O O . TYR A 1 335 ? -5.217 -4.939 13.218 1.00 95.50 335 TYR A O 1
ATOM 2574 N N . SER A 1 336 ? -4.960 -3.177 11.831 1.00 92.88 336 SER A N 1
ATOM 2575 C CA . SER A 1 336 ? -4.227 -3.843 10.778 1.00 92.88 336 SER A CA 1
ATOM 2576 C C . SER A 1 336 ? -2.886 -3.152 10.565 1.00 92.88 336 SER A C 1
ATOM 2578 O O . SER A 1 336 ? -2.825 -1.937 10.376 1.00 92.88 336 SER A O 1
ATOM 2580 N N . ASP A 1 337 ? -1.807 -3.927 10.590 1.00 89.44 337 ASP A N 1
ATOM 2581 C CA . ASP A 1 337 ? -0.449 -3.458 10.314 1.00 89.44 337 ASP A CA 1
ATOM 2582 C C . ASP A 1 337 ? 0.008 -3.895 8.915 1.00 89.44 337 ASP A C 1
ATOM 2584 O O . ASP A 1 337 ? -0.503 -4.872 8.375 1.00 89.44 337 ASP A O 1
ATOM 2588 N N . SER A 1 338 ? 0.995 -3.212 8.339 1.00 85.06 338 SER A N 1
ATOM 2589 C CA . SER A 1 338 ? 1.535 -3.492 6.994 1.00 85.06 338 SER A CA 1
ATOM 2590 C C . SER A 1 338 ? 2.630 -4.578 6.990 1.00 85.06 338 SER A C 1
ATOM 2592 O O . SER A 1 338 ? 3.504 -4.605 6.127 1.00 85.06 338 SER A O 1
ATOM 2594 N N . TRP A 1 339 ? 2.575 -5.509 7.952 1.00 82.94 339 TRP A N 1
ATOM 2595 C CA . TRP A 1 339 ? 3.519 -6.629 8.124 1.00 82.94 339 TRP A CA 1
ATOM 2596 C C . TRP A 1 339 ? 2.907 -7.987 7.726 1.00 82.94 339 TRP A C 1
ATOM 2598 O O . TRP A 1 339 ? 3.121 -8.999 8.399 1.00 82.94 339 TRP A O 1
ATOM 2608 N N . GLY A 1 340 ? 2.092 -8.008 6.669 1.00 78.06 340 GLY A N 1
ATOM 2609 C CA . GLY A 1 340 ? 1.530 -9.233 6.082 1.00 78.06 340 GLY A CA 1
ATOM 2610 C C . GLY A 1 340 ? 0.333 -9.834 6.832 1.00 78.06 340 GLY A C 1
ATOM 2611 O O . GLY A 1 340 ? -0.195 -9.243 7.778 1.00 78.06 340 GLY A O 1
ATOM 2612 N N . ALA A 1 341 ? -0.095 -11.038 6.425 1.00 75.81 341 ALA A N 1
ATOM 2613 C CA . ALA A 1 341 ? -1.402 -11.598 6.800 1.00 75.81 341 ALA A CA 1
ATOM 2614 C C . ALA A 1 341 ? -1.606 -11.771 8.311 1.00 75.81 341 ALA A C 1
ATOM 2616 O O . ALA A 1 341 ? -2.691 -11.524 8.837 1.00 75.81 341 ALA A O 1
ATOM 2617 N N . LYS A 1 342 ? -0.546 -12.132 9.045 1.00 79.25 342 LYS A N 1
ATOM 2618 C CA . LYS A 1 342 ? -0.596 -12.284 10.513 1.00 79.25 342 LYS A CA 1
ATOM 2619 C C . LYS A 1 342 ? -0.871 -10.967 11.243 1.00 79.25 342 LYS A C 1
ATOM 2621 O O . LYS A 1 342 ? -1.211 -10.976 12.422 1.00 79.25 342 LYS A O 1
ATOM 2626 N N . SER A 1 343 ? -0.715 -9.843 10.553 1.00 82.44 343 SER A N 1
ATOM 2627 C CA . SER A 1 343 ? -0.946 -8.511 11.095 1.00 82.44 343 SER A CA 1
ATOM 2628 C C . SER A 1 343 ? -2.240 -7.872 10.601 1.00 82.44 343 SER A C 1
ATOM 2630 O O . SER A 1 343 ? -2.474 -6.707 10.907 1.00 82.44 343 SER A O 1
ATOM 2632 N N . LEU A 1 344 ? -3.100 -8.616 9.894 1.00 84.06 344 LEU A N 1
ATOM 2633 C CA . LEU A 1 344 ? -4.359 -8.088 9.366 1.00 84.06 344 LEU A CA 1
ATOM 2634 C C . LEU A 1 344 ? -5.380 -7.741 10.455 1.00 84.06 344 LEU A C 1
ATOM 2636 O O . LEU A 1 344 ? -6.100 -6.760 10.296 1.00 84.06 344 LEU A O 1
ATOM 2640 N N . ARG A 1 345 ? -5.442 -8.537 11.532 1.00 88.12 345 ARG A N 1
ATOM 2641 C CA . ARG A 1 345 ? -6.467 -8.452 12.585 1.00 88.12 345 ARG A CA 1
ATOM 2642 C C . ARG A 1 345 ? -5.851 -8.588 13.981 1.00 88.12 345 ARG A C 1
ATOM 2644 O O . ARG A 1 345 ? -5.987 -9.618 14.638 1.00 88.12 345 ARG A O 1
ATOM 2651 N N . LYS A 1 346 ? -5.140 -7.552 14.427 1.00 92.56 346 LYS A N 1
ATOM 2652 C CA . LYS A 1 346 ? -4.608 -7.447 15.795 1.00 92.56 346 LYS A CA 1
ATOM 2653 C C . LYS A 1 346 ? -5.569 -6.662 16.690 1.00 92.56 346 LYS A C 1
ATOM 2655 O O . LYS A 1 346 ? -6.432 -5.941 16.195 1.00 92.56 346 LYS A O 1
ATOM 2660 N N . ARG A 1 347 ? -5.420 -6.798 18.010 1.00 94.38 347 ARG A N 1
ATOM 2661 C CA . ARG A 1 347 ? -6.285 -6.146 19.004 1.00 94.38 347 ARG A CA 1
ATOM 2662 C C . ARG A 1 347 ? -5.484 -5.301 19.982 1.00 94.38 347 ARG A C 1
ATOM 2664 O O . ARG A 1 347 ? -4.401 -5.702 20.404 1.00 94.38 347 ARG A O 1
ATOM 2671 N N . ALA A 1 348 ? -6.036 -4.150 20.341 1.00 95.00 348 ALA A N 1
ATOM 2672 C CA . ALA A 1 348 ? -5.506 -3.293 21.394 1.00 95.00 348 ALA A CA 1
ATOM 2673 C C . ALA A 1 348 ? -6.633 -2.908 22.361 1.00 95.00 348 ALA A C 1
ATOM 2675 O O . ALA A 1 348 ? -7.729 -2.593 21.887 1.00 95.00 348 ALA A O 1
ATOM 2676 N N . PRO A 1 349 ? -6.391 -2.892 23.684 1.00 96.50 349 PRO A N 1
ATOM 2677 C CA . PRO A 1 349 ? -7.291 -2.225 24.616 1.00 96.50 349 PRO A CA 1
ATOM 2678 C C . PRO A 1 349 ? -7.480 -0.766 24.196 1.00 96.50 349 PRO A C 1
ATOM 2680 O O . PRO A 1 349 ? -6.510 -0.086 23.850 1.00 96.50 349 PRO A O 1
ATOM 2683 N N . LEU A 1 350 ? -8.720 -0.285 24.214 1.00 95.94 350 LEU A N 1
ATOM 2684 C CA . LEU A 1 350 ? -9.067 1.041 23.711 1.00 95.94 350 LEU A CA 1
ATOM 2685 C C . LEU A 1 350 ? -8.363 2.156 24.495 1.00 95.94 350 LEU A C 1
ATOM 2687 O O . LEU A 1 350 ? -7.882 3.113 23.895 1.00 95.94 350 LEU A O 1
ATOM 2691 N N . GLU A 1 351 ? -8.234 2.000 25.813 1.00 95.19 351 GLU A N 1
ATOM 2692 C CA . GLU A 1 351 ? -7.481 2.916 26.677 1.00 95.19 351 GLU A CA 1
ATOM 2693 C C . GLU A 1 351 ? -6.002 2.994 26.274 1.00 95.19 351 GLU A C 1
ATOM 2695 O O . GLU A 1 351 ? -5.441 4.079 26.106 1.00 95.19 351 GLU A O 1
ATOM 2700 N N . ALA A 1 352 ? -5.370 1.839 26.062 1.00 94.00 352 ALA A N 1
ATOM 2701 C CA . ALA A 1 352 ? -3.965 1.780 25.690 1.00 94.00 352 ALA A CA 1
ATOM 2702 C C . ALA A 1 352 ? -3.727 2.413 24.317 1.00 94.00 352 ALA A C 1
ATOM 2704 O O . ALA A 1 352 ? -2.804 3.206 24.129 1.00 94.00 352 ALA A O 1
ATOM 2705 N N . ALA A 1 353 ? -4.607 2.108 23.367 1.00 94.88 353 ALA A N 1
ATOM 2706 C CA . ALA A 1 353 ? -4.583 2.708 22.052 1.00 94.88 353 ALA A CA 1
ATOM 2707 C C . ALA A 1 353 ? -4.765 4.220 22.088 1.00 94.88 353 ALA A C 1
ATOM 2709 O O . ALA A 1 353 ? -3.994 4.943 21.457 1.00 94.88 353 ALA A O 1
ATOM 2710 N N . TYR A 1 354 ? -5.741 4.701 22.860 1.00 95.50 354 TYR A N 1
ATOM 2711 C CA . TYR A 1 354 ? -5.924 6.120 23.114 1.00 95.50 354 TYR A CA 1
ATOM 2712 C C . TYR A 1 354 ? -4.618 6.734 23.623 1.00 95.50 354 TYR A C 1
ATOM 2714 O O . TYR A 1 354 ? -4.165 7.725 23.055 1.00 95.50 354 TYR A O 1
ATOM 2722 N N . GLY A 1 355 ? -3.956 6.111 24.602 1.00 93.06 355 GLY A N 1
ATOM 2723 C CA . GLY A 1 355 ? -2.678 6.562 25.158 1.00 93.06 355 GLY A CA 1
ATOM 2724 C C . GLY A 1 355 ? -1.571 6.736 24.114 1.00 93.06 355 GLY A C 1
ATOM 2725 O O . GLY A 1 355 ? -0.964 7.804 24.050 1.00 93.06 355 GLY A O 1
ATOM 2726 N N . VAL A 1 356 ? -1.356 5.731 23.260 1.00 91.75 356 VAL A N 1
ATOM 2727 C CA . VAL A 1 356 ? -0.250 5.717 22.280 1.00 91.75 356 VAL A CA 1
ATOM 2728 C C . VAL A 1 356 ? -0.545 6.449 20.977 1.00 91.75 356 VAL A C 1
ATOM 2730 O O . VAL A 1 356 ? 0.362 6.641 20.172 1.00 91.75 356 VAL A O 1
ATOM 2733 N N . THR A 1 357 ? -1.797 6.827 20.720 1.00 93.06 357 THR A N 1
ATOM 2734 C CA . THR A 1 357 ? -2.149 7.527 19.482 1.00 93.06 357 THR A CA 1
ATOM 2735 C C . THR A 1 357 ? -1.368 8.840 19.412 1.00 93.06 357 THR A C 1
ATOM 2737 O O . THR A 1 357 ? -1.358 9.597 20.385 1.00 93.06 357 THR A O 1
ATOM 2740 N N . GLU A 1 358 ? -0.784 9.135 18.246 1.00 89.44 358 GLU A N 1
ATOM 2741 C CA . GLU A 1 358 ? -0.231 10.446 17.854 1.00 89.44 358 GLU A CA 1
ATOM 2742 C C . GLU A 1 358 ? -1.072 11.134 16.765 1.00 89.44 358 GLU A C 1
ATOM 2744 O O . GLU A 1 358 ? -1.052 12.361 16.635 1.00 89.44 358 GLU A O 1
ATOM 2749 N N . PHE A 1 359 ? -1.837 10.353 15.998 1.00 89.75 359 PHE A N 1
ATOM 2750 C CA . PHE A 1 359 ? -2.719 10.854 14.952 1.00 89.75 359 PHE A CA 1
ATOM 2751 C C . PHE A 1 359 ? -3.837 9.860 14.623 1.00 89.75 359 PHE A C 1
ATOM 2753 O O . PHE A 1 359 ? -3.592 8.653 14.559 1.00 89.75 359 PHE A O 1
ATOM 2760 N N . LEU A 1 360 ? -5.043 10.373 14.375 1.00 94.25 360 LEU A N 1
ATOM 2761 C CA . LEU A 1 360 ? -6.192 9.599 13.913 1.00 94.25 360 LEU A CA 1
ATOM 2762 C C . LEU A 1 360 ? -6.961 10.397 12.854 1.00 94.25 360 LEU A C 1
ATOM 2764 O O . LEU A 1 360 ? -7.502 11.468 13.143 1.00 94.25 360 LEU A O 1
ATOM 2768 N N . THR A 1 361 ? -7.029 9.862 11.638 1.00 93.31 361 THR A N 1
ATOM 2769 C CA . THR A 1 361 ? -7.777 10.459 10.523 1.00 93.31 361 THR A CA 1
ATOM 2770 C C . THR A 1 361 ? -8.517 9.393 9.742 1.00 93.31 361 THR A C 1
ATOM 2772 O O . THR A 1 361 ? -8.110 8.231 9.710 1.00 93.31 361 THR A O 1
ATOM 2775 N N . CYS A 1 362 ? -9.586 9.796 9.077 1.00 93.62 362 CYS A N 1
ATOM 2776 C CA . CYS A 1 362 ? -10.294 8.963 8.127 1.00 93.62 362 CYS A CA 1
ATOM 2777 C C . CYS A 1 362 ? -10.193 9.589 6.737 1.00 93.62 362 CYS A C 1
ATOM 2779 O O . CYS A 1 362 ? -10.437 10.786 6.571 1.00 93.62 362 CYS A O 1
ATOM 2781 N N . LEU A 1 363 ? -9.830 8.769 5.751 1.00 91.44 363 LEU A N 1
ATOM 2782 C CA . LEU A 1 363 ? -10.045 9.084 4.345 1.00 91.44 363 LEU A CA 1
ATOM 2783 C C . LEU A 1 363 ? -11.296 8.331 3.919 1.00 91.44 363 LEU A C 1
ATOM 2785 O O . LEU A 1 363 ? -11.345 7.115 4.099 1.00 91.44 363 LEU A O 1
ATOM 2789 N N . HIS A 1 364 ? -12.288 9.032 3.389 1.00 91.19 364 HIS A N 1
ATOM 2790 C CA . HIS A 1 364 ? -13.565 8.444 3.001 1.00 91.19 364 HIS A CA 1
ATOM 2791 C C . HIS A 1 364 ? -14.137 9.132 1.759 1.00 91.19 364 HIS A C 1
ATOM 2793 O O . HIS A 1 364 ? -13.769 10.273 1.483 1.00 91.19 364 HIS A O 1
ATOM 2799 N N . PRO A 1 365 ? -15.032 8.486 0.996 1.00 88.38 365 PRO A N 1
ATOM 2800 C CA . PRO A 1 365 ? -15.737 9.142 -0.098 1.00 88.38 365 PRO A CA 1
ATOM 2801 C C . PRO A 1 365 ? -16.517 10.360 0.410 1.00 88.38 365 PRO A C 1
ATOM 2803 O O . PRO A 1 365 ? -16.911 10.414 1.581 1.00 88.38 365 PRO A O 1
ATOM 2806 N N . ALA A 1 366 ? -16.745 11.344 -0.461 1.00 80.94 366 ALA A N 1
ATOM 2807 C CA . ALA A 1 366 ? -17.667 12.429 -0.142 1.00 80.94 366 ALA A CA 1
ATOM 2808 C C . ALA A 1 366 ? -19.066 11.855 0.137 1.00 80.94 366 ALA A C 1
ATOM 2810 O O . ALA A 1 366 ? -19.550 11.007 -0.615 1.00 80.94 366 ALA A O 1
ATOM 2811 N N . GLU A 1 367 ? -19.696 12.290 1.230 1.00 70.50 367 GLU A N 1
ATOM 2812 C CA . GLU A 1 367 ? -21.096 11.949 1.489 1.00 70.50 367 GLU A CA 1
ATOM 2813 C C . GLU A 1 367 ? -21.986 12.685 0.463 1.00 70.50 367 GLU A C 1
ATOM 2815 O O . GLU A 1 367 ? -21.665 13.828 0.115 1.00 70.50 367 GLU A O 1
ATOM 2820 N N . PRO A 1 368 ? -23.029 12.027 -0.076 1.00 55.09 368 PRO A N 1
ATOM 2821 C CA . PRO A 1 368 ? -23.912 12.606 -1.089 1.00 55.09 368 PRO A CA 1
ATOM 2822 C C . PRO A 1 368 ? -24.740 13.799 -0.596 1.00 55.09 368 PRO A C 1
ATOM 2824 O O . PRO A 1 368 ? -25.037 13.875 0.620 1.00 55.09 368 PRO A O 1
#

Foldseek 3Di:
DDDDDDDDDDPPDDDPPPPPPVDDPQAAPQVVVVDLVQQPDDAPVNVCVVPPPFDWFFQDPFKIKTDQSRYHHVPQGFPTWMWGADPVRGTFKIKTWSDACLRPNFDPAVVVLVVVVCPRPQNPVHFQPDWDDPVQFWTKGWDWGDDQFKIKIWIWIWGDNPVPGITTRTIMMMMGTDDDLPDLAFAAQDPVQWDDDPLKTFGHDQGFAACPPRLLQPLRQLCSQCVSRVHHDDSSVLVSQQPPDPDPHPPVVSSPVSSCVSLVSRQWDKDWQDAAPDDQDDLVSVVVVLCVQLVSSWKKWWKFACCPAPVPPNDGDIGIWIFTIARPVQQKTWIAGNNRDVRGTDIDRSVRSSVGTRTIMTIGHDDD

Radius of gyration: 23.23 Å; chains: 1; bounding box: 100×48×55 Å